Protein AF-A0A150XYN7-F1 (afdb_monomer_lite)

Secondary structure (DSSP, 8-state):
--HHHHHHHHHHHHHHHHHHHHHHHHHHHHHHHHHHHHHHHHHHHHHHHHHHHHHHHHHHHHHHHHHHHHHHHHHHHHHHHHHTT-----SSSSPPPP----HHHHHHHHTTTSSSS-HHHHHHHHHHHHHHHHHHHHHHHHHHHHTT-----TTS-TTSHHHHHHHHHHHHHHHHHHHHHHHHHHHHHHHHHHHHHHHHHHHHHS-HHHHHHHHHHHHHHHHHHTTT-HHHHHHHHHHH-TTS-HHHHHHHHHHHHHT-

Foldseek 3Di:
DVVVVVVVVVVVVVVVVVVVVVVVVVVVVVVVVVVVVVVVVLVVVLLVLLLVLLLLLVCLLQVLVVVLVVLVVLLVVLVVQLVVLHGDDDDHLFQDQDDGDCVSLVVLLVCPPPPNQDPQLNVLSVQLVVLVVQLSVLSVLLRVLSVPQDDDDPPDDCPDPVVVVNSVSNSVSSVSNSVSSVSNSVSSVSNSVSSVVSNVVSVVVDDPVSVLVSLLVVLLVVCVVVVNPPVVSVVSSCVSCVPHDPVVVVVSSVVSVVVD

Radius of gyration: 31.41 Å; chains: 1; bounding box: 73×51×115 Å

Organism: NCBI:txid296218

pLDDT: mean 87.65, std 10.38, range [45.84, 97.81]

Sequence (260 aa):
MFIRKLFKIGDKLKWLSLELLVVFIGVYLAFLFNAYSENKKISSENEKVLTSLKKETEEFRLSFPLQAQGMLANVRKWQAAYDSGNVVEYYDWRFLEPQYNDQVIEYAIALKGSEIVDFELYEALLQLNREIKQLEHAEKLMTETSNRFNNIPSDLSRNSDLYKAYKAQNLFHFYKFINYSRDRWSNLLAVSKKSQTVVDLINQRLSTEKRLAIEVDILKRFYPALDGDTTFIRKIFKESFPDFPEDKFEFELRKLIINE

Structure (mmCIF, N/CA/C/O backbone):
data_AF-A0A150XYN7-F1
#
_entry.id   AF-A0A150XYN7-F1
#
loop_
_atom_site.group_PDB
_atom_site.id
_atom_site.type_symbol
_atom_site.label_atom_id
_atom_site.label_alt_id
_atom_site.label_comp_id
_atom_site.label_asym_id
_atom_site.label_entity_id
_atom_site.label_seq_id
_atom_site.pdbx_PDB_ins_code
_atom_site.Cartn_x
_atom_site.Cartn_y
_atom_site.Cartn_z
_atom_site.occupancy
_atom_site.B_iso_or_equiv
_atom_site.auth_seq_id
_atom_site.auth_comp_id
_atom_site.auth_asym_id
_atom_site.auth_atom_id
_atom_site.pdbx_PDB_model_num
ATOM 1 N N . MET A 1 1 ? -35.328 -19.682 82.203 1.00 45.84 1 MET A N 1
ATOM 2 C CA . MET A 1 1 ? -34.005 -19.115 81.826 1.00 45.84 1 MET A CA 1
ATOM 3 C C . MET A 1 1 ? -33.544 -19.477 80.400 1.00 45.84 1 MET A C 1
ATOM 5 O O . MET A 1 1 ? -32.674 -18.793 79.878 1.00 45.84 1 MET A O 1
ATOM 9 N N . PHE A 1 2 ? -34.143 -20.476 79.729 1.00 45.91 2 PHE A N 1
ATOM 10 C CA . PHE A 1 2 ? -33.744 -20.918 78.378 1.00 45.91 2 PHE A CA 1
ATOM 11 C C . PHE A 1 2 ? -34.325 -20.091 77.209 1.00 45.91 2 PHE A C 1
ATOM 13 O O . PHE A 1 2 ? -33.633 -19.865 76.221 1.00 45.91 2 PHE A O 1
ATOM 20 N N . ILE A 1 3 ? -35.535 -19.534 77.340 1.00 50.62 3 ILE A N 1
ATOM 21 C CA . ILE A 1 3 ? -36.195 -18.762 76.262 1.00 50.62 3 ILE A CA 1
ATOM 22 C C . ILE A 1 3 ? -35.492 -17.412 75.993 1.00 50.62 3 ILE A C 1
ATOM 24 O O . ILE A 1 3 ? -35.380 -16.980 74.850 1.00 50.62 3 ILE A O 1
ATOM 28 N N . ARG A 1 4 ? -34.889 -16.785 77.018 1.00 46.81 4 ARG A N 1
ATOM 29 C CA . ARG A 1 4 ? -34.064 -15.568 76.849 1.00 46.81 4 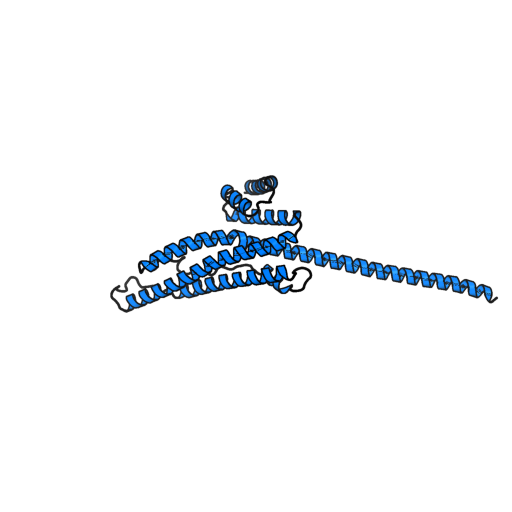ARG A CA 1
ATOM 30 C C . ARG A 1 4 ? -32.736 -15.815 76.110 1.00 46.81 4 ARG A C 1
ATOM 32 O O . ARG A 1 4 ? -32.161 -14.865 75.588 1.00 46.81 4 ARG A O 1
ATOM 39 N N . LYS A 1 5 ? -32.241 -17.061 76.044 1.00 47.50 5 LYS A N 1
ATOM 40 C CA . LYS A 1 5 ? -31.040 -17.420 75.262 1.00 47.50 5 LYS A CA 1
ATOM 41 C C . LYS A 1 5 ? -31.349 -17.602 73.768 1.00 47.50 5 LYS A C 1
ATOM 43 O O . LYS A 1 5 ? -30.487 -17.296 72.956 1.00 47.50 5 LYS A O 1
ATOM 48 N N . LEU A 1 6 ? -32.571 -18.009 73.412 1.00 49.88 6 LEU A N 1
ATOM 49 C CA . LEU A 1 6 ? -33.027 -18.161 72.020 1.00 49.88 6 LEU A CA 1
ATOM 50 C C . LEU A 1 6 ? -33.175 -16.816 71.287 1.00 49.88 6 LEU A C 1
ATOM 52 O O . LEU A 1 6 ? -32.751 -16.699 70.142 1.00 49.88 6 LEU A O 1
ATOM 56 N N . PHE A 1 7 ? -33.649 -15.766 71.966 1.00 50.16 7 PHE A N 1
ATOM 57 C CA . PHE A 1 7 ? -33.704 -14.413 71.387 1.00 50.16 7 PHE A CA 1
ATOM 58 C C . PHE A 1 7 ? -32.312 -13.823 71.082 1.00 50.16 7 PHE A C 1
ATOM 60 O O . PHE A 1 7 ? -32.150 -13.126 70.087 1.00 50.16 7 PHE A O 1
ATOM 67 N N . LYS A 1 8 ? -31.279 -14.175 71.864 1.00 53.19 8 LYS A N 1
ATOM 68 C CA . LYS A 1 8 ? -29.882 -13.774 71.599 1.00 53.19 8 LYS A CA 1
ATOM 69 C C . LYS A 1 8 ? -29.237 -14.507 70.413 1.00 53.19 8 LYS A C 1
ATOM 71 O O . LYS A 1 8 ? -28.238 -14.030 69.883 1.00 53.19 8 LYS A O 1
ATOM 76 N N . ILE A 1 9 ? -29.774 -15.660 70.007 1.00 55.91 9 ILE A N 1
ATOM 77 C CA . ILE A 1 9 ? -29.311 -16.398 68.819 1.00 55.91 9 ILE A CA 1
ATOM 78 C C . ILE A 1 9 ? -29.865 -15.745 67.548 1.00 55.91 9 ILE A C 1
ATOM 80 O O . ILE A 1 9 ? -29.133 -15.632 66.572 1.00 55.91 9 ILE A O 1
ATOM 84 N N . GLY A 1 10 ? -31.104 -15.238 67.585 1.00 60.78 10 GLY A N 1
ATOM 85 C CA . GLY A 1 10 ? -31.710 -14.496 66.474 1.00 60.78 10 GLY A CA 1
ATOM 86 C C . GLY A 1 10 ? -30.928 -13.238 66.090 1.00 60.78 10 GLY A C 1
ATOM 87 O O . GLY A 1 10 ? -30.712 -13.003 64.907 1.00 60.78 10 GLY A O 1
ATOM 88 N N . ASP A 1 11 ? -30.429 -12.475 67.067 1.00 69.69 11 ASP A N 1
ATOM 89 C CA . ASP A 1 11 ? -29.592 -11.297 66.785 1.00 69.69 11 ASP A CA 1
ATOM 90 C C . ASP A 1 11 ? -28.220 -11.664 66.208 1.00 69.69 11 ASP A C 1
ATOM 92 O O . ASP A 1 11 ? -27.734 -10.975 65.314 1.00 69.69 11 ASP A O 1
ATOM 96 N N . LYS A 1 12 ? -27.617 -12.781 66.644 1.00 74.94 12 LYS A N 1
ATOM 97 C CA . LYS A 1 12 ? -26.381 -13.298 66.034 1.00 74.94 12 LYS A CA 1
ATOM 98 C C . LYS A 1 12 ? -26.600 -13.776 64.601 1.00 74.94 12 LYS A C 1
ATOM 100 O O . LYS A 1 12 ? -25.760 -13.516 63.751 1.00 74.94 12 LYS A O 1
ATOM 105 N N . LEU A 1 13 ? -27.715 -14.455 64.330 1.00 80.06 13 LEU A N 1
ATOM 106 C CA . LEU A 1 13 ? -28.048 -14.940 62.990 1.00 80.06 13 LEU A CA 1
ATOM 107 C C . LEU A 1 13 ? -28.350 -13.781 62.033 1.00 80.06 13 LEU A C 1
ATOM 109 O O . LEU A 1 13 ? -27.913 -13.813 60.889 1.00 80.06 13 LEU A O 1
ATOM 113 N N . LYS A 1 14 ? -29.032 -12.734 62.518 1.00 77.62 14 LYS A N 1
ATOM 114 C CA . LYS A 1 14 ? -29.247 -11.487 61.770 1.00 77.62 14 LYS A CA 1
ATOM 115 C C . LYS A 1 14 ? -27.926 -10.804 61.432 1.00 77.62 14 LYS A C 1
ATOM 117 O O . LYS A 1 14 ? -27.722 -10.452 60.275 1.00 77.62 14 LYS A O 1
ATOM 122 N N . TRP A 1 15 ? -27.020 -10.677 62.402 1.00 82.69 15 TRP A N 1
ATOM 123 C CA . TRP A 1 15 ? -25.681 -10.127 62.171 1.00 82.69 15 TRP A CA 1
ATOM 124 C C . TRP A 1 15 ? -24.887 -10.942 61.150 1.00 82.69 15 TRP A C 1
ATOM 126 O O . TRP A 1 15 ? -24.384 -10.374 60.189 1.00 82.69 15 TRP A O 1
ATOM 136 N N . LEU A 1 16 ? -24.867 -12.269 61.293 1.00 84.50 16 LEU A N 1
ATOM 137 C CA . LEU A 1 16 ? -24.200 -13.164 60.347 1.00 84.50 16 LEU A CA 1
ATOM 138 C C . LEU A 1 16 ? -24.796 -13.050 58.932 1.00 84.50 16 LEU A C 1
ATOM 140 O O . LEU A 1 16 ? -24.068 -13.037 57.946 1.00 84.50 16 LEU A O 1
ATOM 144 N N . SER A 1 17 ? -26.125 -12.937 58.816 1.00 84.06 17 SER A N 1
ATOM 145 C CA . SER A 1 17 ? -26.800 -12.754 57.524 1.00 84.06 17 SER A CA 1
ATOM 146 C C . SER A 1 17 ? -26.515 -11.388 56.896 1.00 84.06 17 SER A C 1
ATOM 148 O O . SER A 1 17 ? -26.390 -11.295 55.678 1.00 84.06 17 SER A O 1
ATOM 150 N N . LEU A 1 18 ? -26.366 -10.343 57.717 1.00 86.19 18 LEU A N 1
ATOM 151 C CA . LEU A 1 18 ? -25.995 -9.004 57.269 1.00 86.19 18 LEU A CA 1
ATOM 152 C C . LEU A 1 18 ? -24.544 -8.989 56.774 1.00 86.19 18 LEU A C 1
ATOM 154 O O . LEU A 1 18 ? -24.279 -8.460 55.702 1.00 86.19 18 LEU A O 1
ATOM 158 N N . GLU A 1 19 ? -23.624 -9.617 57.510 1.00 85.50 19 GLU A N 1
ATOM 159 C CA . GLU A 1 19 ? -22.230 -9.787 57.085 1.00 85.50 19 GLU A CA 1
ATOM 160 C C . GLU A 1 19 ? -22.144 -10.563 55.769 1.00 85.50 19 GLU A C 1
ATOM 162 O O . GLU A 1 19 ? -21.483 -10.111 54.837 1.00 85.50 19 GLU A O 1
ATOM 167 N N . LEU A 1 20 ? -22.867 -11.680 55.646 1.00 90.19 20 LEU A N 1
ATOM 168 C CA . LEU A 1 20 ? -22.911 -12.462 54.411 1.00 90.19 20 LEU A CA 1
ATOM 169 C C . LEU A 1 20 ? -23.466 -11.642 53.236 1.00 90.19 20 LEU A C 1
ATOM 171 O O . LEU A 1 20 ? -22.927 -11.711 52.135 1.00 90.19 20 LEU A O 1
ATOM 175 N N . LEU A 1 21 ? -24.514 -10.844 53.463 1.00 91.12 21 LEU A N 1
ATOM 176 C CA . LEU A 1 21 ? -25.107 -9.973 52.447 1.00 91.12 21 LEU A CA 1
ATOM 177 C C . LEU A 1 21 ? -24.143 -8.859 52.022 1.00 91.12 21 LEU A C 1
ATOM 179 O O . LEU A 1 21 ? -24.011 -8.595 50.831 1.00 91.12 21 LEU A O 1
ATOM 183 N N . VAL A 1 22 ? -23.425 -8.248 52.967 1.00 90.81 22 VAL A N 1
ATOM 184 C CA . VAL A 1 22 ? -22.388 -7.247 52.673 1.00 90.81 22 VAL A CA 1
ATOM 185 C C . VAL A 1 22 ? -21.240 -7.871 51.880 1.00 90.81 22 VAL A C 1
ATOM 187 O O . VAL A 1 22 ? -20.808 -7.284 50.891 1.00 90.81 22 VAL A O 1
ATOM 190 N N . VAL A 1 23 ? -20.784 -9.071 52.250 1.00 92.69 23 VAL A N 1
ATOM 191 C CA . VAL A 1 23 ? -19.769 -9.814 51.486 1.00 92.69 23 VAL A CA 1
ATOM 192 C C . VAL A 1 23 ? -20.278 -10.122 50.079 1.00 92.69 23 VAL A C 1
ATOM 194 O O . VAL A 1 23 ? -19.558 -9.890 49.112 1.00 92.69 23 VAL A O 1
ATOM 197 N N . PHE A 1 24 ? -21.523 -10.579 49.936 1.00 92.94 24 PHE A N 1
ATOM 198 C CA . PHE A 1 24 ? -22.108 -10.896 48.634 1.00 92.94 24 PHE A CA 1
ATOM 199 C C . PHE A 1 24 ? -22.223 -9.656 47.738 1.00 92.94 24 PHE A C 1
ATOM 201 O O . PHE A 1 24 ? -21.827 -9.703 46.576 1.00 92.94 24 PHE A O 1
ATOM 208 N N . ILE A 1 25 ? -22.692 -8.527 48.282 1.00 93.56 25 ILE A N 1
ATOM 209 C CA . ILE A 1 25 ? -22.746 -7.243 47.570 1.00 93.56 25 ILE A CA 1
ATOM 210 C C . ILE A 1 25 ? -21.337 -6.779 47.196 1.00 93.56 25 ILE A C 1
ATOM 212 O O . ILE A 1 25 ? -21.121 -6.363 46.063 1.00 93.56 25 ILE A O 1
ATOM 216 N N . GLY A 1 26 ? -20.371 -6.874 48.113 1.00 91.06 26 GLY A N 1
ATOM 217 C CA . GLY A 1 26 ? -18.984 -6.487 47.863 1.00 91.06 26 GLY A CA 1
ATOM 218 C C . GLY A 1 26 ? -18.346 -7.301 46.738 1.00 91.06 26 GLY A C 1
ATOM 219 O O . GLY A 1 26 ? -17.763 -6.727 45.821 1.00 91.06 26 GLY A O 1
ATOM 220 N N . VAL A 1 27 ? -18.517 -8.625 46.759 1.00 91.88 27 VAL A N 1
ATOM 221 C CA . VAL A 1 27 ? -18.033 -9.528 45.706 1.00 91.88 27 VAL A CA 1
ATOM 222 C C . VAL A 1 27 ? -18.734 -9.239 44.377 1.00 91.88 27 VAL A C 1
ATOM 224 O O . VAL A 1 27 ? -18.066 -9.108 43.355 1.00 91.88 27 VAL A O 1
ATOM 227 N N . TYR A 1 28 ? -20.058 -9.071 44.376 1.00 92.62 28 TYR A N 1
ATOM 228 C CA . TYR A 1 28 ? -20.818 -8.761 43.163 1.00 92.62 28 TYR A CA 1
ATOM 229 C C . TYR A 1 28 ? -20.415 -7.414 42.546 1.00 92.62 28 TYR A C 1
ATOM 231 O O . TYR A 1 28 ? -20.183 -7.330 41.341 1.00 92.62 28 TYR A O 1
ATOM 239 N N . LEU A 1 29 ? -20.261 -6.369 43.366 1.00 92.81 29 LEU A N 1
ATOM 240 C CA . LEU A 1 29 ? -19.768 -5.068 42.913 1.00 92.81 29 LEU A CA 1
ATOM 241 C C . LEU A 1 29 ? -18.340 -5.172 42.373 1.00 92.81 29 LEU A C 1
ATOM 243 O O . LEU A 1 29 ? -18.055 -4.590 41.331 1.00 92.81 29 LEU A O 1
ATOM 247 N N . ALA A 1 30 ? -17.457 -5.936 43.023 1.00 92.50 30 ALA A N 1
ATOM 248 C CA . ALA A 1 30 ? -16.103 -6.166 42.525 1.00 92.50 30 ALA A CA 1
ATOM 249 C C . ALA A 1 30 ? -16.107 -6.850 41.147 1.00 92.50 30 ALA A C 1
ATOM 251 O O . ALA A 1 30 ? -15.386 -6.410 40.253 1.00 92.50 30 ALA A O 1
ATOM 252 N N . PHE A 1 31 ? -16.960 -7.859 40.937 1.00 91.81 31 PHE A N 1
ATOM 253 C CA . PHE A 1 31 ? -17.137 -8.486 39.624 1.00 91.81 31 PHE A CA 1
ATOM 254 C C . PHE A 1 31 ? -17.666 -7.504 38.574 1.00 91.81 31 PHE A C 1
ATOM 256 O O . PHE A 1 31 ? -17.130 -7.463 37.468 1.00 91.81 31 PHE A O 1
ATOM 263 N N . LEU A 1 32 ? -18.662 -6.677 38.912 1.00 91.06 32 LEU A N 1
ATOM 264 C CA . LEU A 1 32 ? -19.190 -5.658 37.999 1.00 91.06 32 LEU A CA 1
ATOM 265 C C . LEU A 1 32 ? -18.137 -4.613 37.621 1.00 91.06 32 LEU A C 1
ATOM 267 O O . LEU A 1 32 ? -18.005 -4.275 36.446 1.00 91.06 32 LEU A O 1
ATOM 271 N N . PHE A 1 33 ? -17.371 -4.113 38.593 1.00 91.56 33 PHE A N 1
ATOM 272 C CA . PHE A 1 33 ? -16.302 -3.152 38.327 1.00 91.56 33 PHE A CA 1
ATOM 273 C C . PHE A 1 33 ? -15.180 -3.764 37.491 1.00 91.56 33 PHE A C 1
ATOM 275 O O . PHE A 1 33 ? -14.675 -3.095 36.588 1.00 91.56 33 PHE A O 1
ATOM 282 N N . ASN A 1 34 ? -14.823 -5.026 37.744 1.00 91.38 34 ASN A N 1
ATOM 283 C CA . ASN A 1 34 ? -13.818 -5.729 36.954 1.00 91.38 34 ASN A CA 1
ATOM 284 C C . ASN A 1 34 ? -14.283 -5.917 35.501 1.00 91.38 34 ASN A C 1
ATOM 286 O O . ASN A 1 34 ? -13.583 -5.502 34.583 1.00 91.38 34 ASN A O 1
ATOM 290 N N . ALA A 1 35 ? -15.504 -6.423 35.294 1.00 90.06 35 ALA A N 1
ATOM 291 C CA . ALA A 1 35 ? -16.081 -6.601 33.960 1.00 90.06 35 ALA A CA 1
ATOM 292 C C . ALA A 1 35 ? -16.214 -5.268 33.201 1.00 90.06 35 ALA A C 1
ATOM 294 O O . ALA A 1 35 ? -15.901 -5.181 32.017 1.00 90.06 35 ALA A O 1
ATOM 295 N N . TYR A 1 36 ? -16.630 -4.195 33.881 1.00 91.12 36 TYR A N 1
ATOM 296 C CA . TYR A 1 36 ? -16.699 -2.864 33.277 1.00 91.12 36 TYR A CA 1
ATOM 297 C C . TYR A 1 36 ? -15.314 -2.331 32.880 1.00 91.12 36 TYR A C 1
ATOM 299 O O . TYR A 1 36 ? -15.156 -1.755 31.802 1.00 91.12 36 TYR A O 1
ATOM 307 N N . SER A 1 37 ? -14.303 -2.524 33.734 1.00 90.38 37 SER A N 1
ATOM 308 C CA . SER A 1 37 ? -12.921 -2.124 33.449 1.00 90.38 37 SER A CA 1
ATOM 309 C C . SER A 1 37 ? -12.346 -2.883 32.250 1.00 90.38 37 SER A C 1
ATOM 311 O O . SER A 1 37 ? -11.743 -2.268 31.368 1.00 90.38 37 SER A O 1
ATOM 313 N N . GLU A 1 38 ? -12.591 -4.190 32.184 1.00 88.38 38 GLU A N 1
ATOM 314 C CA . GLU A 1 38 ? -12.167 -5.063 31.091 1.00 88.38 38 GLU A CA 1
ATOM 315 C C . GLU A 1 38 ? -12.842 -4.682 29.767 1.00 88.38 38 GLU A C 1
ATOM 317 O O . GLU A 1 38 ? -12.149 -4.418 28.786 1.00 88.38 38 GLU A O 1
ATOM 322 N N . ASN A 1 39 ? -14.165 -4.488 29.762 1.00 87.69 39 ASN A N 1
ATOM 323 C CA . ASN A 1 39 ? -14.902 -4.028 28.579 1.00 87.69 39 ASN A CA 1
ATOM 324 C C . ASN A 1 39 ? -14.408 -2.666 28.079 1.00 87.69 39 ASN A C 1
ATOM 326 O O . ASN A 1 39 ? -14.251 -2.450 26.876 1.00 87.69 39 ASN A O 1
ATOM 330 N N . LYS A 1 40 ? -14.117 -1.733 28.993 1.00 89.81 40 LYS A N 1
ATOM 331 C CA . LYS A 1 40 ? -13.563 -0.425 28.626 1.00 89.81 40 LYS A CA 1
ATOM 332 C C . LYS A 1 40 ? -12.168 -0.555 28.010 1.00 89.81 40 LYS A C 1
ATOM 334 O O . LYS A 1 40 ? -11.848 0.174 27.071 1.00 89.81 40 LYS A O 1
ATOM 339 N N . LYS A 1 41 ? -11.340 -1.471 28.520 1.00 88.38 41 LYS A N 1
ATOM 340 C CA . LYS A 1 41 ? -10.014 -1.756 27.962 1.00 88.38 41 LYS A CA 1
ATOM 341 C C . LYS A 1 41 ? -10.127 -2.343 26.554 1.00 88.38 41 LYS A C 1
ATOM 343 O O . LYS A 1 41 ? -9.484 -1.814 25.653 1.00 88.38 41 LYS A O 1
ATOM 348 N N . ILE A 1 42 ? -10.986 -3.345 26.360 1.00 86.75 42 ILE A N 1
ATOM 349 C CA . ILE A 1 42 ? -11.232 -3.978 25.054 1.00 86.75 42 ILE A CA 1
ATOM 350 C C . ILE A 1 42 ? -11.753 -2.949 24.048 1.00 86.75 42 ILE A C 1
ATOM 352 O O . ILE A 1 42 ? -11.224 -2.851 22.948 1.00 86.75 42 ILE A O 1
ATOM 356 N N . SER A 1 43 ? -12.727 -2.117 24.429 1.00 87.00 43 SER A N 1
ATOM 357 C CA . SER A 1 43 ? -13.259 -1.070 23.547 1.00 87.00 43 SER A CA 1
ATOM 358 C C . SER A 1 43 ? -12.196 -0.044 23.144 1.00 87.00 43 SER A C 1
ATOM 360 O O . SER A 1 43 ? -12.168 0.379 21.992 1.00 87.00 43 SER A O 1
ATOM 362 N N . SER A 1 44 ? -11.328 0.358 24.076 1.00 89.31 44 SER A N 1
ATOM 363 C CA . SER A 1 44 ? -10.225 1.289 23.805 1.00 89.31 44 SER A CA 1
ATOM 364 C C . SER A 1 44 ? -9.185 0.675 22.864 1.00 89.31 44 SER A C 1
ATOM 366 O O . SER A 1 44 ? -8.697 1.330 21.943 1.00 89.31 44 SER A O 1
ATOM 368 N N . GLU A 1 45 ? -8.859 -0.601 23.069 1.00 88.38 45 GLU A N 1
ATOM 369 C CA . GLU A 1 45 ? -7.943 -1.346 22.210 1.00 88.38 45 GLU A CA 1
ATOM 370 C C . GLU A 1 45 ? -8.525 -1.542 20.808 1.00 88.38 45 GLU A C 1
ATOM 372 O O . GLU A 1 45 ? -7.849 -1.239 19.828 1.00 88.38 45 GLU A O 1
ATOM 377 N N . ASN A 1 46 ? -9.800 -1.925 20.711 1.00 89.69 46 ASN A N 1
ATOM 378 C CA . ASN A 1 46 ? -10.533 -2.037 19.453 1.00 89.69 46 ASN A CA 1
ATOM 379 C C . ASN A 1 46 ? -10.482 -0.722 18.664 1.00 89.69 46 ASN A C 1
ATOM 381 O O . ASN A 1 46 ? -10.042 -0.682 17.515 1.00 89.69 46 ASN A O 1
ATOM 385 N N . GLU A 1 47 ? -10.837 0.386 19.316 1.00 90.25 47 GLU A N 1
ATOM 386 C CA . GLU A 1 47 ? -10.811 1.702 18.686 1.00 90.25 47 GLU A CA 1
ATOM 387 C C . GLU A 1 47 ? -9.403 2.081 18.211 1.00 90.25 47 GLU A C 1
ATOM 389 O O . GLU A 1 47 ? -9.241 2.594 17.100 1.00 90.25 47 GLU A O 1
ATOM 394 N N . LYS A 1 48 ? -8.372 1.803 19.018 1.00 91.25 48 LYS A N 1
ATOM 395 C CA . LYS A 1 48 ? -6.975 2.061 18.654 1.00 91.25 48 LYS A CA 1
ATOM 396 C C . LYS A 1 48 ? -6.559 1.252 17.426 1.00 91.25 48 LYS A C 1
ATOM 398 O O . LYS A 1 48 ? -5.946 1.820 16.523 1.00 91.25 48 LYS A O 1
ATOM 403 N N . VAL A 1 49 ? -6.888 -0.038 17.381 1.00 92.31 49 VAL A N 1
ATOM 404 C CA . VAL A 1 49 ? -6.558 -0.918 16.251 1.00 92.31 49 VAL A CA 1
ATOM 405 C C . VAL A 1 49 ? -7.256 -0.444 14.985 1.00 92.31 49 VAL A C 1
ATOM 407 O O . VAL A 1 49 ? -6.580 -0.185 13.993 1.00 92.31 49 VAL A O 1
ATOM 410 N N . LEU A 1 50 ? -8.573 -0.232 15.026 1.00 93.75 50 LEU A N 1
ATOM 411 C CA . LEU A 1 50 ? -9.343 0.224 13.865 1.00 93.75 50 LEU A CA 1
ATOM 412 C C . LEU A 1 50 ? -8.896 1.606 13.372 1.00 93.75 50 LEU A C 1
ATOM 414 O O . LEU A 1 50 ? -8.810 1.839 12.168 1.00 93.75 50 LEU A O 1
ATOM 418 N N . THR A 1 51 ? -8.566 2.516 14.290 1.00 93.31 51 THR A N 1
ATOM 419 C CA . THR A 1 51 ? -8.059 3.852 13.949 1.00 93.31 51 THR A CA 1
ATOM 420 C C . THR A 1 51 ? -6.717 3.775 13.232 1.00 93.31 51 THR A C 1
ATOM 422 O O . THR A 1 51 ? -6.545 4.400 12.185 1.00 93.31 51 THR A O 1
ATOM 425 N N . SER A 1 52 ? -5.764 3.017 13.778 1.00 93.31 52 SER A N 1
ATOM 426 C CA . SER A 1 52 ? -4.449 2.833 13.157 1.00 93.31 52 SER A CA 1
ATOM 427 C C . SER A 1 52 ? -4.572 2.135 11.806 1.00 93.31 52 SER A C 1
ATOM 429 O O . SER A 1 52 ? -3.951 2.563 10.837 1.00 93.31 52 SER A O 1
ATOM 431 N N . LEU A 1 53 ? -5.429 1.115 11.726 1.00 94.94 53 LEU A N 1
ATOM 432 C CA . LEU A 1 53 ? -5.634 0.336 10.515 1.00 94.94 53 LEU A CA 1
ATOM 433 C C . LEU A 1 53 ? -6.258 1.183 9.405 1.00 94.94 53 LEU A C 1
ATOM 435 O O . LEU A 1 53 ? -5.803 1.116 8.265 1.00 94.94 53 LEU A O 1
ATOM 439 N N . LYS A 1 54 ? -7.241 2.037 9.731 1.00 94.56 54 LYS A N 1
ATOM 440 C CA . LYS A 1 54 ? -7.801 2.988 8.762 1.00 94.56 54 LYS A CA 1
ATOM 441 C C . LYS A 1 54 ? -6.711 3.911 8.231 1.00 94.56 54 LYS A C 1
ATOM 443 O O . LYS A 1 54 ? -6.612 4.059 7.025 1.00 94.56 54 LYS A O 1
ATOM 448 N N . LYS A 1 55 ? -5.873 4.494 9.095 1.00 92.62 55 LYS A N 1
ATOM 449 C CA . LYS A 1 55 ? -4.803 5.410 8.658 1.00 92.62 55 LYS A CA 1
ATOM 450 C C . LYS A 1 55 ? -3.831 4.752 7.676 1.00 92.62 55 LYS A C 1
ATOM 452 O O . LYS A 1 55 ? -3.591 5.316 6.616 1.00 92.62 55 LYS A O 1
ATOM 457 N N . GLU A 1 56 ? -3.313 3.575 8.020 1.00 93.75 56 GLU A N 1
ATOM 458 C CA . GLU A 1 56 ? -2.366 2.830 7.175 1.00 93.75 56 GLU A CA 1
ATOM 459 C C . GLU A 1 56 ? -3.014 2.404 5.846 1.00 93.75 56 GLU A C 1
ATOM 461 O O . GLU A 1 56 ? -2.463 2.601 4.767 1.00 93.75 56 GLU A O 1
ATOM 466 N N . THR A 1 57 ? -4.251 1.910 5.900 1.00 94.69 57 THR A N 1
ATOM 467 C CA . THR A 1 57 ? -4.971 1.457 4.703 1.00 94.69 57 THR A CA 1
ATOM 468 C C . THR A 1 57 ? -5.328 2.619 3.767 1.00 94.69 57 THR A C 1
ATOM 470 O O . THR A 1 57 ? -5.239 2.484 2.544 1.00 94.69 57 THR A O 1
ATOM 473 N N . GLU A 1 58 ? -5.721 3.769 4.319 1.00 92.88 58 GLU A N 1
ATOM 474 C CA . GLU A 1 58 ? -6.007 4.990 3.558 1.00 92.88 58 GLU A CA 1
ATOM 475 C C . GLU A 1 58 ? -4.759 5.516 2.843 1.00 92.88 58 GLU A C 1
ATOM 477 O O . GLU A 1 58 ? -4.855 5.961 1.701 1.00 92.88 58 GLU A O 1
ATOM 482 N N . GLU A 1 59 ? -3.579 5.412 3.458 1.00 90.12 59 GLU A N 1
ATOM 483 C CA . GLU A 1 59 ? -2.319 5.809 2.824 1.00 90.12 59 GLU A CA 1
ATOM 484 C C . GLU A 1 59 ? -2.087 5.048 1.513 1.00 90.12 59 GLU A C 1
ATOM 486 O O . GLU A 1 59 ? -1.846 5.666 0.471 1.00 90.12 59 GLU A O 1
ATOM 491 N N . PHE A 1 60 ? -2.262 3.724 1.519 1.00 93.25 60 PHE A N 1
ATOM 492 C CA . PHE A 1 60 ? -2.177 2.909 0.306 1.00 93.25 60 PHE A CA 1
ATOM 493 C C . PHE A 1 60 ? -3.284 3.234 -0.697 1.00 93.25 60 PHE A C 1
ATOM 495 O O . PHE A 1 60 ? -3.022 3.402 -1.890 1.00 93.25 60 PHE A O 1
ATOM 502 N N . ARG A 1 61 ? -4.527 3.368 -0.220 1.00 93.44 61 ARG A N 1
ATOM 503 C CA . ARG A 1 61 ? -5.695 3.659 -1.061 1.00 93.44 61 ARG A CA 1
ATOM 504 C C . ARG A 1 61 ? -5.503 4.934 -1.879 1.00 93.44 61 ARG A C 1
ATOM 506 O O . ARG A 1 61 ? -5.801 4.928 -3.072 1.00 93.44 61 ARG A O 1
ATOM 513 N N . LEU A 1 62 ? -4.990 5.984 -1.240 1.00 89.31 62 LEU A N 1
ATOM 514 C CA . LEU A 1 62 ? -4.841 7.323 -1.805 1.00 89.31 62 LEU A CA 1
ATOM 515 C C . LEU A 1 62 ? -3.563 7.484 -2.633 1.00 89.31 62 LEU A C 1
ATOM 517 O O . LEU A 1 62 ? -3.594 8.069 -3.716 1.00 89.31 62 LEU A O 1
ATOM 521 N N . SER A 1 63 ? -2.428 6.986 -2.136 1.00 87.94 63 SER A N 1
ATOM 522 C CA . SER A 1 63 ? -1.125 7.263 -2.753 1.00 87.94 63 SER A CA 1
ATOM 523 C C . SER A 1 63 ? -0.805 6.336 -3.928 1.00 87.94 63 SER A C 1
ATOM 525 O O . SER A 1 63 ? -0.216 6.772 -4.921 1.00 87.94 63 SER A O 1
ATOM 527 N N . PHE A 1 64 ? -1.208 5.064 -3.872 1.00 91.94 64 PHE A N 1
ATOM 528 C CA . PHE A 1 64 ? -0.801 4.077 -4.875 1.00 91.94 64 PHE A CA 1
ATOM 529 C C . PHE A 1 64 ? -1.396 4.307 -6.270 1.00 91.94 64 PHE A C 1
ATOM 531 O O . PHE A 1 64 ? -0.677 4.067 -7.241 1.00 91.94 64 PHE A O 1
ATOM 538 N N . PRO A 1 65 ? -2.626 4.833 -6.442 1.00 91.12 65 PRO A N 1
ATOM 539 C CA . PRO A 1 65 ? -3.117 5.230 -7.761 1.00 91.12 65 PRO A CA 1
ATOM 540 C C . PRO A 1 65 ? -2.241 6.293 -8.435 1.00 91.12 65 PRO A C 1
ATOM 542 O O . PRO A 1 65 ? -1.983 6.201 -9.636 1.00 91.12 65 PRO A O 1
ATOM 545 N N . LEU A 1 66 ? -1.740 7.271 -7.672 1.00 86.69 66 LEU A N 1
ATOM 546 C CA . LEU A 1 66 ? -0.840 8.309 -8.186 1.00 86.69 66 LEU A CA 1
ATOM 547 C C . LEU A 1 66 ? 0.494 7.695 -8.628 1.00 86.69 66 LEU A C 1
ATOM 549 O O . LEU A 1 66 ? 0.968 7.944 -9.739 1.00 86.69 66 LEU A O 1
ATOM 553 N N . GLN A 1 67 ? 1.060 6.819 -7.794 1.00 89.75 67 GLN A N 1
ATOM 554 C CA . GLN A 1 67 ? 2.287 6.088 -8.120 1.00 89.75 67 GLN A CA 1
ATOM 555 C C . GLN A 1 67 ? 2.108 5.186 -9.351 1.00 89.75 67 GLN A C 1
ATOM 557 O O . GLN A 1 67 ? 2.982 5.133 -10.217 1.00 89.75 67 GLN A O 1
ATOM 562 N N . ALA A 1 68 ? 0.959 4.518 -9.475 1.00 92.50 68 ALA A N 1
ATOM 563 C CA . ALA A 1 68 ? 0.631 3.666 -10.611 1.00 92.50 68 ALA A CA 1
ATOM 564 C C . ALA A 1 68 ? 0.548 4.464 -11.921 1.00 92.50 68 ALA A C 1
ATOM 566 O O . ALA A 1 68 ? 1.047 4.005 -12.949 1.00 92.50 68 ALA A O 1
ATOM 567 N N . GLN A 1 69 ? -0.027 5.671 -11.906 1.00 89.00 69 GLN A N 1
ATOM 568 C CA . GLN A 1 69 ? -0.055 6.538 -13.090 1.00 89.00 69 GLN A CA 1
ATOM 569 C C . GLN A 1 69 ? 1.359 6.927 -13.542 1.00 89.00 69 GLN A C 1
ATOM 571 O O . GLN A 1 69 ? 1.683 6.785 -14.726 1.00 89.00 69 GLN A O 1
ATOM 576 N N . GLY A 1 70 ? 2.217 7.344 -12.604 1.00 87.94 70 GLY A N 1
ATOM 577 C CA . GLY A 1 70 ? 3.625 7.633 -12.887 1.00 87.94 70 GLY A CA 1
ATOM 578 C C . GLY A 1 70 ? 4.370 6.411 -13.429 1.00 87.94 70 GLY A C 1
ATOM 579 O O . GLY A 1 70 ? 5.100 6.501 -14.420 1.00 87.94 70 GLY A O 1
ATOM 580 N N . MET A 1 71 ? 4.121 5.235 -12.848 1.00 90.81 71 MET A N 1
ATOM 581 C CA . MET A 1 71 ? 4.725 3.991 -13.311 1.00 90.81 71 MET A CA 1
ATOM 582 C C . MET A 1 71 ? 4.294 3.623 -14.734 1.00 90.81 71 MET A C 1
ATOM 584 O O . MET A 1 71 ? 5.131 3.251 -15.553 1.00 90.81 71 MET A O 1
ATOM 588 N N . LEU A 1 72 ? 3.010 3.754 -15.069 1.00 93.06 72 LEU A N 1
ATOM 589 C CA . LEU A 1 72 ? 2.514 3.429 -16.406 1.00 93.06 72 LEU A CA 1
ATOM 590 C C . LEU A 1 72 ? 3.190 4.279 -17.493 1.00 93.06 72 LEU A C 1
ATOM 592 O O . LEU A 1 72 ? 3.518 3.765 -18.566 1.00 93.06 72 LEU A O 1
ATOM 596 N N . ALA A 1 73 ? 3.421 5.566 -17.218 1.00 90.75 73 ALA A N 1
ATOM 597 C CA . ALA A 1 73 ? 4.150 6.450 -18.125 1.00 90.75 73 ALA A CA 1
ATOM 598 C C . ALA A 1 73 ? 5.589 5.952 -18.362 1.00 90.75 73 ALA A C 1
ATOM 600 O O . ALA A 1 73 ? 6.033 5.865 -19.511 1.00 90.75 73 ALA A O 1
ATOM 601 N N . ASN A 1 74 ? 6.279 5.540 -17.296 1.00 91.12 74 ASN A N 1
ATOM 602 C CA . ASN A 1 74 ? 7.626 4.978 -17.378 1.00 91.12 74 ASN A CA 1
ATOM 603 C C . ASN A 1 74 ? 7.660 3.649 -18.140 1.00 91.12 74 ASN A C 1
ATOM 605 O O . ASN A 1 74 ? 8.456 3.498 -19.063 1.00 91.12 74 ASN A O 1
ATOM 609 N N . VAL A 1 75 ? 6.748 2.720 -17.840 1.00 93.50 75 VAL A N 1
ATOM 610 C CA . VAL A 1 75 ? 6.637 1.428 -18.538 1.00 93.50 75 VAL A CA 1
ATOM 611 C C . VAL A 1 75 ? 6.460 1.622 -20.043 1.00 93.50 75 VAL A C 1
ATOM 613 O O . VAL A 1 75 ? 7.107 0.934 -20.831 1.00 93.50 75 VAL A O 1
ATOM 616 N N . ARG A 1 76 ? 5.621 2.577 -20.468 1.00 94.00 76 ARG A N 1
ATOM 617 C CA . ARG A 1 76 ? 5.426 2.891 -21.894 1.00 94.00 76 ARG A CA 1
ATOM 618 C C . ARG A 1 76 ? 6.700 3.432 -22.540 1.00 94.00 76 ARG A C 1
ATOM 620 O O . ARG A 1 76 ? 7.069 2.976 -23.620 1.00 94.00 76 ARG A O 1
ATOM 627 N N . LYS A 1 77 ? 7.388 4.363 -21.871 1.00 92.75 77 LYS A N 1
ATOM 628 C CA . LYS A 1 77 ? 8.671 4.915 -22.332 1.00 92.75 77 LYS A CA 1
ATOM 629 C C . LYS A 1 77 ? 9.728 3.818 -22.479 1.00 92.75 77 LYS A C 1
ATOM 631 O O . LYS A 1 77 ? 10.416 3.757 -23.496 1.00 92.75 77 LYS A O 1
ATOM 636 N N . TRP A 1 78 ? 9.847 2.943 -21.484 1.00 93.44 78 TRP A N 1
ATOM 637 C CA . TRP A 1 78 ? 10.819 1.854 -21.487 1.00 93.44 78 TRP A CA 1
ATOM 638 C C . TRP A 1 78 ? 10.510 0.801 -22.547 1.00 93.44 78 TRP A C 1
ATOM 640 O O . TRP A 1 78 ? 11.423 0.363 -23.242 1.00 93.44 78 TRP A O 1
ATOM 650 N N . GLN A 1 79 ? 9.234 0.455 -22.737 1.00 94.94 79 GLN A N 1
ATOM 651 C CA . GLN A 1 79 ? 8.837 -0.466 -23.798 1.00 94.94 79 GLN A CA 1
ATOM 652 C C . GLN A 1 79 ? 9.185 0.088 -25.185 1.00 94.94 79 GLN A C 1
ATOM 654 O O . GLN A 1 79 ? 9.797 -0.621 -25.973 1.00 94.94 79 GLN A O 1
ATOM 659 N N . ALA A 1 80 ? 8.898 1.365 -25.458 1.00 94.00 80 ALA A N 1
ATOM 660 C CA . ALA A 1 80 ? 9.245 1.984 -26.739 1.00 94.00 80 ALA A CA 1
ATOM 661 C C . ALA A 1 80 ? 10.767 1.994 -27.005 1.00 94.00 80 ALA A C 1
ATOM 663 O O . ALA A 1 80 ? 11.216 1.781 -28.135 1.00 94.00 80 ALA A O 1
ATOM 664 N N . ALA A 1 81 ? 11.575 2.210 -25.960 1.00 92.06 81 ALA A N 1
ATOM 665 C CA . ALA A 1 81 ? 13.029 2.107 -26.055 1.00 92.06 81 ALA A CA 1
ATOM 666 C C . ALA A 1 81 ? 13.482 0.674 -26.373 1.00 92.06 81 ALA A C 1
ATOM 668 O O . ALA A 1 81 ? 14.297 0.480 -27.278 1.00 92.06 81 ALA A O 1
ATOM 669 N N . TYR A 1 82 ? 12.916 -0.312 -25.672 1.00 94.00 82 TYR A N 1
ATOM 670 C CA . TYR A 1 82 ? 13.200 -1.727 -25.891 1.00 94.00 82 TYR A CA 1
ATOM 671 C C . TYR A 1 82 ? 12.839 -2.174 -27.313 1.00 94.00 82 TYR A C 1
ATOM 673 O O . TYR A 1 82 ? 13.659 -2.813 -27.971 1.00 94.00 82 TYR A O 1
ATOM 681 N N . ASP A 1 83 ? 11.670 -1.772 -27.819 1.00 94.44 83 ASP A N 1
ATOM 682 C CA . ASP A 1 83 ? 11.210 -2.087 -29.180 1.00 94.44 83 ASP A CA 1
ATOM 683 C C . ASP A 1 83 ? 12.145 -1.503 -30.255 1.00 94.44 83 ASP A C 1
ATOM 685 O O . ASP A 1 83 ? 12.300 -2.064 -31.337 1.00 94.44 83 ASP A O 1
ATOM 689 N N . SER A 1 84 ? 12.835 -0.405 -29.932 1.00 93.44 84 SER A N 1
ATOM 690 C CA . SER A 1 84 ? 13.866 0.208 -30.781 1.00 93.44 84 SER A CA 1
ATOM 691 C C . SER A 1 84 ? 15.259 -0.425 -30.605 1.00 93.44 84 SER A C 1
ATOM 693 O O . SER A 1 84 ? 16.239 0.080 -31.154 1.00 93.44 84 SER A O 1
ATOM 695 N N . GLY A 1 85 ? 15.387 -1.496 -29.812 1.00 88.88 85 GLY A N 1
ATOM 696 C CA . GLY A 1 85 ? 16.655 -2.171 -29.511 1.00 88.88 85 GLY A CA 1
ATOM 697 C C . GLY A 1 85 ? 17.596 -1.375 -28.601 1.00 88.88 85 GLY A C 1
ATOM 698 O O . GLY A 1 85 ? 18.808 -1.629 -28.590 1.00 88.88 85 GLY A O 1
ATOM 699 N N . ASN A 1 86 ? 17.055 -0.403 -27.864 1.00 86.50 86 ASN A N 1
ATOM 700 C CA . ASN A 1 86 ? 17.797 0.475 -26.970 1.00 86.50 86 ASN A CA 1
ATOM 701 C C . ASN A 1 86 ? 17.488 0.157 -25.508 1.00 86.50 86 ASN A C 1
ATOM 703 O O . ASN A 1 86 ? 16.383 -0.246 -25.152 1.00 86.50 86 ASN A O 1
ATOM 707 N N . VAL A 1 87 ? 18.472 0.412 -24.649 1.00 84.06 87 VAL A N 1
ATOM 708 C CA . VAL A 1 87 ? 18.244 0.516 -23.212 1.00 84.06 87 VAL A CA 1
ATOM 709 C C . VAL A 1 87 ? 18.392 1.978 -22.836 1.00 84.06 87 VAL A C 1
ATOM 711 O O . VAL A 1 87 ? 19.416 2.592 -23.132 1.00 84.06 87 VAL A O 1
ATOM 714 N N . VAL A 1 88 ? 17.348 2.532 -22.235 1.00 83.31 88 VAL A N 1
ATOM 715 C CA . VAL A 1 88 ? 17.383 3.868 -21.639 1.00 83.31 88 VAL A CA 1
ATOM 716 C C . VAL A 1 88 ? 17.638 3.739 -20.150 1.00 83.31 88 VAL A C 1
ATOM 718 O O . VAL A 1 88 ? 17.392 2.689 -19.568 1.00 83.31 88 VAL A O 1
ATOM 721 N N . GLU A 1 89 ? 18.095 4.819 -19.537 1.00 71.31 89 GLU A N 1
ATOM 722 C CA . GLU A 1 89 ? 18.155 4.933 -18.087 1.00 71.31 89 GLU A CA 1
ATOM 723 C C . GLU A 1 89 ? 16.753 4.710 -17.475 1.00 71.31 89 GLU A C 1
ATOM 725 O O . GLU A 1 89 ? 15.744 5.263 -17.942 1.00 71.31 89 GLU A O 1
ATOM 730 N N . TYR A 1 90 ? 16.675 3.820 -16.485 1.00 66.69 90 TYR A N 1
ATOM 731 C CA . TYR A 1 90 ? 15.450 3.456 -15.778 1.00 66.69 90 TYR A CA 1
ATOM 732 C C . TYR A 1 90 ? 15.678 3.626 -14.270 1.00 66.69 90 TYR A C 1
ATOM 734 O O . TYR A 1 90 ? 16.316 2.787 -13.644 1.00 66.69 90 TYR A O 1
ATOM 742 N N . TYR A 1 91 ? 15.156 4.730 -13.708 1.00 57.28 91 TYR A N 1
ATOM 743 C CA . TYR A 1 91 ? 15.697 5.358 -12.481 1.00 57.28 91 TYR A CA 1
ATOM 744 C C . TYR A 1 91 ? 17.172 5.760 -12.678 1.00 57.28 91 TYR A C 1
ATOM 746 O O . TYR A 1 91 ? 17.614 5.742 -13.817 1.00 57.28 91 TYR A O 1
ATOM 754 N N . ASP A 1 92 ? 17.911 6.184 -11.648 1.00 62.16 92 ASP A N 1
ATOM 755 C CA . ASP A 1 92 ? 19.357 6.437 -11.779 1.00 62.16 92 ASP A CA 1
ATOM 756 C C . ASP A 1 92 ? 20.111 5.117 -12.124 1.00 62.16 92 ASP A C 1
ATOM 758 O O . ASP A 1 92 ? 19.606 4.194 -12.760 1.00 62.16 92 ASP A O 1
ATOM 762 N N . TRP A 1 93 ? 21.338 4.930 -11.642 1.00 56.41 93 TRP A N 1
ATOM 763 C CA . TRP A 1 93 ? 22.124 3.707 -11.843 1.00 56.41 93 TRP A CA 1
ATOM 764 C C . TRP A 1 93 ? 21.537 2.438 -11.177 1.00 56.41 93 TRP A C 1
ATOM 766 O O . TRP A 1 93 ? 22.026 1.339 -11.452 1.00 56.41 93 TRP A O 1
ATOM 776 N N . ARG A 1 94 ? 20.525 2.558 -10.297 1.00 66.50 94 ARG A N 1
ATOM 777 C CA . ARG A 1 94 ? 19.844 1.446 -9.596 1.00 66.50 94 ARG A CA 1
ATOM 778 C C . ARG A 1 94 ? 18.387 1.780 -9.281 1.00 66.50 94 ARG A C 1
ATOM 780 O O . ARG A 1 94 ? 18.072 2.909 -8.915 1.00 66.50 94 ARG A O 1
ATOM 787 N N . PHE A 1 95 ? 17.523 0.767 -9.323 1.00 82.81 95 PHE A N 1
ATOM 788 C CA . PHE A 1 95 ? 16.213 0.842 -8.680 1.00 82.81 95 PHE A CA 1
ATOM 789 C C . PHE A 1 95 ? 16.371 0.474 -7.202 1.00 82.81 95 PHE A C 1
ATOM 791 O O . PHE A 1 95 ? 16.973 -0.553 -6.888 1.00 82.81 95 PHE A O 1
ATOM 798 N N . LEU A 1 96 ? 15.863 1.325 -6.312 1.00 80.44 96 LEU A N 1
ATOM 799 C CA . LEU A 1 96 ? 15.820 1.060 -4.877 1.00 80.44 96 LEU A CA 1
ATOM 800 C C . LEU A 1 96 ? 14.403 0.642 -4.503 1.00 80.44 96 LEU A C 1
ATOM 802 O O . LEU A 1 96 ? 13.455 1.383 -4.755 1.00 80.44 96 LEU A O 1
ATOM 806 N N . GLU A 1 97 ? 14.289 -0.543 -3.913 1.00 83.88 97 GLU A N 1
ATOM 807 C CA . GLU A 1 97 ? 13.040 -1.083 -3.386 1.00 83.88 97 GLU A CA 1
ATOM 808 C C . GLU A 1 97 ? 12.442 -0.128 -2.333 1.00 83.88 97 GLU A C 1
ATOM 810 O O . GLU A 1 97 ? 13.101 0.165 -1.327 1.00 83.88 97 GLU A O 1
ATOM 815 N N . PRO A 1 98 ? 11.214 0.378 -2.550 1.00 82.31 98 PRO A N 1
ATOM 816 C CA . PRO A 1 98 ? 10.460 1.099 -1.533 1.00 82.31 98 PRO A CA 1
ATOM 817 C C . PRO A 1 98 ? 10.262 0.266 -0.264 1.00 82.31 98 PRO A C 1
ATOM 819 O O . PRO A 1 98 ? 10.244 -0.957 -0.298 1.00 82.31 98 PRO A O 1
ATOM 822 N N . GLN A 1 99 ? 10.108 0.936 0.874 1.00 83.12 99 GLN A N 1
ATOM 823 C CA . GLN A 1 99 ? 9.772 0.281 2.137 1.00 83.12 99 GLN A CA 1
ATOM 824 C C . GLN A 1 99 ? 8.359 0.693 2.528 1.00 83.12 99 GLN A C 1
ATOM 826 O O . GLN A 1 99 ? 8.103 1.878 2.755 1.00 83.12 99 GLN A O 1
ATOM 831 N N . TYR A 1 100 ? 7.451 -0.274 2.586 1.00 87.69 100 TYR A N 1
ATOM 832 C CA . TYR A 1 100 ? 6.088 -0.051 3.045 1.00 87.69 100 TYR A CA 1
ATOM 833 C C . TYR A 1 100 ? 5.994 -0.295 4.548 1.00 87.69 100 TYR A C 1
ATOM 835 O O . TYR A 1 100 ? 6.674 -1.158 5.096 1.00 87.69 100 TYR A O 1
ATOM 843 N N . ASN A 1 101 ? 5.160 0.490 5.223 1.00 84.44 101 ASN A N 1
ATOM 844 C CA . ASN A 1 101 ? 4.805 0.227 6.608 1.00 84.44 101 ASN A CA 1
ATOM 845 C C . ASN A 1 101 ? 3.438 -0.459 6.626 1.00 84.44 101 ASN A C 1
ATOM 847 O O . ASN A 1 101 ? 2.421 0.208 6.467 1.00 84.44 101 ASN A O 1
ATOM 851 N N . ASP A 1 102 ? 3.435 -1.781 6.761 1.00 90.12 102 ASP A N 1
ATOM 852 C CA . ASP A 1 102 ? 2.242 -2.628 6.866 1.00 90.12 102 ASP A CA 1
ATOM 853 C C . ASP A 1 102 ? 2.137 -3.309 8.245 1.00 90.12 102 ASP A C 1
ATOM 855 O O . ASP A 1 102 ? 1.413 -4.291 8.431 1.00 90.12 102 ASP A O 1
ATOM 859 N N . GLN A 1 103 ? 2.853 -2.779 9.244 1.00 92.50 103 GLN A N 1
ATOM 860 C CA . GLN A 1 103 ? 2.922 -3.361 10.585 1.00 92.50 103 GLN A CA 1
ATOM 861 C C . GLN A 1 103 ? 1.558 -3.400 11.275 1.00 92.50 103 GLN A C 1
ATOM 863 O O . GLN A 1 103 ? 1.289 -4.322 12.050 1.00 92.50 103 GLN A O 1
ATOM 868 N N . VAL A 1 104 ? 0.690 -2.409 11.036 1.00 92.69 104 VAL A N 1
ATOM 869 C CA . VAL A 1 104 ? -0.645 -2.398 11.644 1.00 92.69 104 VAL A CA 1
ATOM 870 C C . VAL A 1 104 ? -1.529 -3.464 11.005 1.00 92.69 104 VAL A C 1
ATOM 872 O O . VAL A 1 104 ? -2.262 -4.144 11.728 1.00 92.69 104 VAL A O 1
ATOM 875 N N . ILE A 1 105 ? -1.438 -3.659 9.688 1.00 94.00 105 ILE A N 1
ATOM 876 C CA . ILE A 1 105 ? -2.103 -4.757 8.979 1.00 94.00 105 ILE A CA 1
ATOM 877 C C . ILE A 1 105 ? -1.613 -6.113 9.503 1.00 94.00 105 ILE A C 1
ATOM 879 O O . ILE A 1 105 ? -2.440 -6.955 9.858 1.00 94.00 105 ILE A O 1
ATOM 883 N N . GLU A 1 106 ? -0.300 -6.329 9.616 1.00 93.06 106 GLU A N 1
ATOM 884 C CA . GLU A 1 106 ? 0.264 -7.583 10.137 1.00 93.06 106 GLU A CA 1
ATOM 885 C C . GLU A 1 106 ? -0.184 -7.857 11.581 1.00 93.06 106 GLU A C 1
ATOM 887 O O . GLU A 1 106 ? -0.612 -8.969 11.911 1.00 93.06 106 GLU A O 1
ATOM 892 N N . TYR A 1 107 ? -0.169 -6.828 12.432 1.00 92.88 107 TYR A N 1
ATOM 893 C CA . TYR A 1 107 ? -0.667 -6.918 13.800 1.00 92.88 107 TYR A CA 1
ATOM 894 C C . TYR A 1 107 ? -2.162 -7.263 13.846 1.00 92.88 107 TYR A C 1
ATOM 896 O O . TYR A 1 107 ? -2.565 -8.162 14.584 1.00 92.88 107 TYR A O 1
ATOM 904 N N . ALA A 1 108 ? -2.992 -6.608 13.030 1.00 92.19 108 ALA A N 1
ATOM 905 C CA . ALA A 1 108 ? -4.426 -6.883 12.970 1.00 92.19 108 ALA A CA 1
ATOM 906 C C . ALA A 1 108 ? -4.722 -8.316 12.488 1.00 92.19 108 ALA A C 1
ATOM 908 O O . ALA A 1 108 ? -5.610 -8.976 13.026 1.00 92.19 108 ALA A O 1
ATOM 909 N N . ILE A 1 109 ? -3.945 -8.848 11.538 1.00 93.31 109 ILE A N 1
ATOM 910 C CA . ILE A 1 109 ? -4.048 -10.251 11.103 1.00 93.31 109 ILE A CA 1
ATOM 911 C C . ILE A 1 109 ? -3.713 -11.209 12.257 1.00 93.31 109 ILE A C 1
ATOM 913 O O . ILE A 1 109 ? -4.370 -12.243 12.409 1.00 93.31 109 ILE A O 1
ATOM 917 N N . ALA A 1 110 ? -2.723 -10.875 13.089 1.00 91.06 110 ALA A N 1
ATOM 918 C CA . ALA A 1 110 ? -2.347 -11.682 14.251 1.00 91.06 110 ALA A CA 1
ATOM 919 C C . ALA A 1 110 ? -3.430 -11.709 15.347 1.00 91.06 110 ALA A C 1
ATOM 921 O O . ALA A 1 110 ? -3.503 -12.673 16.106 1.00 91.06 110 ALA A O 1
ATOM 922 N N . LEU A 1 111 ? -4.321 -10.711 15.388 1.00 86.81 111 LEU A N 1
ATOM 923 C CA . LEU A 1 111 ? -5.483 -10.658 16.286 1.00 86.81 111 LEU A CA 1
ATOM 924 C C . LEU A 1 111 ? -6.672 -11.525 15.823 1.00 86.81 111 LEU A C 1
ATOM 926 O O . LEU A 1 111 ? -7.800 -11.331 16.286 1.00 86.81 111 LEU A O 1
ATOM 930 N N . LYS A 1 112 ? -6.452 -12.481 14.913 1.00 81.50 112 LYS A N 1
ATOM 931 C CA . LYS A 1 112 ? -7.483 -13.399 14.411 1.00 81.50 112 LYS A CA 1
ATOM 932 C C . LYS A 1 112 ? -8.284 -14.039 15.549 1.00 81.50 112 LYS A C 1
ATOM 934 O O . LYS A 1 112 ? -7.720 -14.687 16.427 1.00 81.50 112 LYS A O 1
ATOM 939 N N . GLY A 1 113 ? -9.611 -13.944 15.466 1.00 68.44 113 GLY A N 1
ATOM 940 C CA . GLY A 1 113 ? -10.516 -14.554 16.444 1.00 68.44 113 GLY A CA 1
ATOM 941 C C . GLY A 1 113 ? -10.682 -13.743 17.731 1.00 68.44 113 GLY A C 1
ATOM 942 O O . GLY A 1 113 ? -11.312 -14.230 18.666 1.00 68.44 113 GLY A O 1
ATOM 943 N N . SER A 1 114 ? -10.139 -12.524 17.780 1.00 79.81 114 SER A N 1
ATOM 944 C CA . SER A 1 114 ? -10.509 -11.524 18.783 1.00 79.81 114 SER A CA 1
ATOM 945 C C . SER A 1 114 ? -11.850 -10.865 18.441 1.00 79.81 114 SER A C 1
ATOM 947 O O . SER A 1 114 ? -12.297 -10.893 17.296 1.00 79.81 114 SER A O 1
ATOM 949 N N . GLU A 1 115 ? -12.463 -10.195 19.419 1.00 76.12 115 GLU A N 1
ATOM 950 C CA . GLU A 1 115 ? -13.652 -9.352 19.200 1.00 76.12 115 GLU A CA 1
ATOM 951 C C . GLU A 1 115 ? -13.376 -8.126 18.303 1.00 76.12 115 GLU A C 1
ATOM 953 O O . GLU A 1 115 ? -14.306 -7.447 17.876 1.00 76.12 115 GLU A O 1
ATOM 958 N N . ILE A 1 116 ? -12.102 -7.828 18.024 1.00 79.25 116 ILE A N 1
ATOM 959 C CA . ILE A 1 116 ? -11.657 -6.650 17.267 1.00 79.25 116 ILE A CA 1
ATOM 960 C C . ILE A 1 116 ? -11.654 -6.934 15.762 1.00 79.25 116 ILE A C 1
ATOM 962 O O . ILE A 1 116 ? -12.062 -6.091 14.964 1.00 79.25 116 ILE A O 1
ATOM 966 N N . VAL A 1 117 ? -11.183 -8.121 15.368 1.00 86.00 117 VAL A N 1
ATOM 967 C CA . VAL A 1 117 ? -11.036 -8.520 13.965 1.00 86.00 117 VAL A CA 1
ATOM 968 C C . VAL A 1 117 ? -11.908 -9.738 13.706 1.00 86.00 117 VAL A C 1
ATOM 970 O O . VAL A 1 117 ? -11.505 -10.885 13.922 1.00 86.00 117 VAL A O 1
ATOM 973 N N . ASP A 1 118 ? -13.122 -9.464 13.235 1.00 88.00 118 ASP A N 1
ATOM 974 C CA . ASP A 1 118 ? -14.034 -10.500 12.769 1.00 88.00 118 ASP A CA 1
ATOM 975 C C . ASP A 1 118 ? -13.537 -11.172 11.480 1.00 88.00 118 ASP A C 1
ATOM 977 O O . ASP A 1 118 ? -12.530 -10.795 10.876 1.00 88.00 118 ASP A O 1
ATOM 981 N N . PHE A 1 119 ? -14.250 -12.218 11.074 1.00 90.50 119 PHE A N 1
ATOM 982 C CA . PHE A 1 119 ? -13.871 -13.047 9.939 1.00 90.50 119 PHE A CA 1
ATOM 983 C C . PHE A 1 119 ? -13.792 -12.266 8.618 1.00 90.50 119 PHE A C 1
ATOM 985 O O . PHE A 1 119 ? -12.856 -12.474 7.851 1.00 90.50 119 PHE A O 1
ATOM 992 N N . GLU A 1 120 ? -14.728 -11.350 8.366 1.00 92.62 120 GLU A N 1
ATOM 993 C CA . GLU A 1 120 ? -14.778 -10.583 7.118 1.00 92.62 120 GLU A CA 1
ATOM 994 C C . GLU A 1 120 ? -13.609 -9.596 7.028 1.00 92.62 120 GLU A C 1
ATOM 996 O O . GLU A 1 120 ? -12.904 -9.549 6.016 1.00 92.62 120 GLU A O 1
ATOM 1001 N N . LEU A 1 121 ? -13.348 -8.853 8.110 1.00 94.12 121 LEU A N 1
ATOM 1002 C CA . LEU A 1 121 ? -12.201 -7.951 8.177 1.00 94.12 121 LEU A CA 1
ATOM 1003 C C . LEU A 1 121 ? -10.883 -8.730 8.091 1.00 94.12 121 LEU A C 1
ATOM 1005 O O . LEU A 1 121 ? -9.973 -8.314 7.376 1.00 94.12 121 LEU A O 1
ATOM 1009 N N . TYR A 1 122 ? -10.789 -9.882 8.756 1.00 94.69 122 TYR A N 1
ATOM 1010 C CA . TYR A 1 122 ? -9.622 -10.760 8.681 1.00 94.69 122 TYR A CA 1
ATOM 1011 C C . TYR A 1 122 ? -9.336 -11.228 7.247 1.00 94.69 122 TYR A C 1
ATOM 1013 O O . TYR A 1 122 ? -8.197 -11.142 6.784 1.00 94.69 122 TYR A O 1
ATOM 1021 N N . GLU A 1 123 ? -10.350 -11.702 6.520 1.00 95.44 123 GLU A N 1
ATOM 1022 C CA . GLU A 1 123 ? -10.187 -12.131 5.129 1.00 95.44 123 GLU A CA 1
ATOM 1023 C C . GLU A 1 123 ? -9.769 -10.976 4.216 1.00 95.44 123 GLU A C 1
ATOM 1025 O O . GLU A 1 123 ? -8.877 -11.144 3.377 1.00 95.44 123 GLU A O 1
ATOM 1030 N N . ALA A 1 124 ? -10.367 -9.795 4.392 1.00 96.94 124 ALA A N 1
ATOM 1031 C CA . ALA A 1 124 ? -10.002 -8.605 3.630 1.00 96.94 124 ALA A CA 1
ATOM 1032 C C . ALA A 1 124 ? -8.543 -8.190 3.890 1.00 96.94 124 ALA A C 1
ATOM 1034 O O . ALA A 1 124 ? -7.810 -7.899 2.942 1.00 96.94 124 ALA A O 1
ATOM 1035 N N . LEU A 1 125 ? -8.096 -8.241 5.149 1.00 96.81 125 LEU A N 1
ATOM 1036 C CA . LEU A 1 125 ? -6.715 -7.949 5.535 1.00 96.81 125 LEU A CA 1
ATOM 1037 C C . LEU A 1 125 ? -5.719 -8.964 4.975 1.00 96.81 125 LEU A C 1
ATOM 1039 O O . LEU A 1 125 ? -4.669 -8.568 4.477 1.00 96.81 125 LEU A O 1
ATOM 1043 N N . LEU A 1 126 ? -6.047 -10.259 4.983 1.00 96.56 126 LEU A N 1
ATOM 1044 C CA . LEU A 1 126 ? -5.205 -11.280 4.354 1.00 96.56 126 LEU A CA 1
ATOM 1045 C C . LEU A 1 126 ? -5.043 -11.043 2.852 1.00 96.56 126 LEU A C 1
ATOM 1047 O O . LEU A 1 126 ? -3.945 -11.194 2.315 1.00 96.56 126 LEU A O 1
ATOM 1051 N N . GLN A 1 127 ? -6.131 -10.685 2.168 1.00 97.50 127 GLN A N 1
ATOM 1052 C CA . GLN A 1 127 ? -6.075 -10.374 0.745 1.00 97.50 127 GLN A CA 1
ATOM 1053 C C . GLN A 1 127 ? -5.230 -9.128 0.490 1.00 97.50 127 GLN A C 1
ATOM 1055 O O . GLN A 1 127 ? -4.378 -9.169 -0.390 1.00 97.50 127 GLN A O 1
ATOM 1060 N N . LEU A 1 128 ? -5.427 -8.058 1.266 1.00 97.81 128 LEU A N 1
ATOM 1061 C CA . LEU A 1 128 ? -4.621 -6.842 1.173 1.00 97.81 128 LEU A CA 1
ATOM 1062 C C . LEU A 1 128 ? -3.131 -7.143 1.387 1.00 97.81 128 LEU A C 1
ATOM 1064 O O . LEU A 1 128 ? -2.320 -6.815 0.526 1.00 97.81 128 LEU A O 1
ATOM 1068 N N . ASN A 1 129 ? -2.786 -7.834 2.475 1.00 96.88 129 ASN A N 1
ATOM 1069 C CA . ASN A 1 129 ? -1.407 -8.199 2.787 1.00 96.88 129 ASN A CA 1
ATOM 1070 C C . ASN A 1 129 ? -0.775 -9.037 1.667 1.00 96.88 129 ASN A C 1
ATOM 1072 O O . ASN A 1 129 ? 0.355 -8.794 1.259 1.00 96.88 129 ASN A O 1
ATOM 1076 N N . ARG A 1 130 ? -1.520 -9.985 1.085 1.00 96.69 130 ARG A N 1
ATOM 1077 C CA . ARG A 1 130 ? -1.033 -10.759 -0.063 1.00 96.69 130 ARG A CA 1
ATOM 1078 C C . ARG A 1 130 ? -0.659 -9.863 -1.247 1.00 96.69 130 ARG A C 1
ATOM 1080 O O . ARG A 1 130 ? 0.385 -10.093 -1.849 1.00 96.69 130 ARG A O 1
ATOM 1087 N N . GLU A 1 131 ? -1.494 -8.882 -1.593 1.00 97.38 131 GLU A N 1
ATOM 1088 C CA . GLU A 1 131 ? -1.191 -7.950 -2.689 1.00 97.38 131 GLU A CA 1
ATOM 1089 C C . GLU A 1 131 ? 0.022 -7.059 -2.354 1.00 97.38 131 GLU A C 1
ATOM 1091 O O . GLU A 1 131 ? 0.854 -6.820 -3.227 1.00 97.38 131 GLU A O 1
ATOM 1096 N N . ILE A 1 132 ? 0.178 -6.636 -1.090 1.00 96.62 132 ILE A N 1
ATOM 1097 C CA . ILE A 1 132 ? 1.362 -5.891 -0.619 1.00 96.62 132 ILE A CA 1
ATOM 1098 C C . ILE A 1 132 ? 2.625 -6.742 -0.791 1.00 96.62 132 ILE A C 1
ATOM 1100 O O . ILE A 1 132 ? 3.570 -6.308 -1.443 1.00 96.62 132 ILE A O 1
ATOM 1104 N N . LYS A 1 133 ? 2.628 -7.998 -0.327 1.00 96.06 133 LYS A N 1
ATOM 1105 C CA . LYS A 1 133 ? 3.795 -8.884 -0.489 1.00 96.06 133 LYS A CA 1
ATOM 1106 C C . LYS A 1 133 ? 4.107 -9.191 -1.961 1.00 96.06 133 LYS A C 1
ATOM 1108 O O . LYS A 1 133 ? 5.266 -9.390 -2.321 1.00 96.06 133 LYS A O 1
ATOM 1113 N N . GLN A 1 134 ? 3.100 -9.228 -2.838 1.00 95.94 134 GLN A N 1
ATOM 1114 C CA . GLN A 1 134 ? 3.321 -9.355 -4.285 1.00 95.94 134 GLN A CA 1
ATOM 1115 C C . GLN A 1 134 ? 3.942 -8.091 -4.893 1.00 95.94 134 GLN A C 1
ATOM 1117 O O . GLN A 1 134 ? 4.802 -8.197 -5.769 1.00 95.94 134 GLN A O 1
ATOM 1122 N N . LEU A 1 135 ? 3.525 -6.907 -4.439 1.00 96.88 135 LEU A N 1
ATOM 1123 C CA . LEU A 1 135 ? 4.125 -5.629 -4.821 1.00 96.88 135 LEU A CA 1
ATOM 1124 C C . LEU A 1 135 ? 5.602 -5.565 -4.407 1.00 96.88 135 LEU A C 1
ATOM 1126 O O . LEU A 1 135 ? 6.453 -5.363 -5.273 1.00 96.88 135 LEU A O 1
ATOM 1130 N N . GLU A 1 136 ? 5.899 -5.840 -3.136 1.00 95.75 136 GLU A N 1
ATOM 1131 C CA . GLU A 1 136 ? 7.268 -5.904 -2.601 1.00 95.75 136 GLU A CA 1
ATOM 1132 C C . GLU A 1 136 ? 8.126 -6.896 -3.391 1.00 95.75 136 GLU A C 1
ATOM 1134 O O . GLU A 1 136 ? 9.249 -6.602 -3.798 1.00 95.75 136 GLU A O 1
ATOM 1139 N N . HIS A 1 137 ? 7.579 -8.076 -3.696 1.00 96.00 137 HIS A N 1
ATOM 1140 C CA . HIS A 1 137 ? 8.306 -9.069 -4.476 1.00 96.00 137 HIS A CA 1
ATOM 1141 C C . HIS A 1 137 ? 8.652 -8.575 -5.889 1.00 96.00 137 HIS A C 1
ATOM 1143 O O . HIS A 1 137 ? 9.780 -8.776 -6.348 1.00 96.00 137 HIS A O 1
ATOM 1149 N N . ALA A 1 138 ? 7.718 -7.912 -6.577 1.00 95.94 138 ALA A N 1
ATOM 1150 C CA . ALA A 1 138 ? 7.982 -7.329 -7.891 1.00 95.94 138 ALA A CA 1
ATOM 1151 C C . ALA A 1 138 ? 9.086 -6.259 -7.813 1.00 95.94 138 ALA A C 1
ATOM 1153 O O . ALA A 1 138 ? 10.003 -6.252 -8.636 1.00 95.94 138 ALA A O 1
ATOM 1154 N N . GLU A 1 139 ? 9.051 -5.402 -6.795 1.00 95.12 139 GLU A N 1
ATOM 1155 C CA . GLU A 1 139 ? 10.051 -4.356 -6.558 1.00 95.12 139 GLU A CA 1
ATOM 1156 C C . GLU A 1 139 ? 11.434 -4.917 -6.220 1.00 95.12 139 GLU A C 1
ATOM 1158 O O . GLU A 1 139 ? 12.451 -4.441 -6.737 1.00 95.12 139 GLU A O 1
ATOM 1163 N N . LYS A 1 140 ? 11.488 -5.997 -5.444 1.00 95.06 140 LYS A N 1
ATOM 1164 C CA . LYS A 1 140 ? 12.722 -6.737 -5.196 1.00 95.06 140 LYS A CA 1
ATOM 1165 C C . LYS A 1 140 ? 13.315 -7.291 -6.491 1.00 95.06 140 LYS A C 1
ATOM 1167 O O . LYS A 1 140 ? 14.507 -7.124 -6.752 1.00 95.06 140 LYS A O 1
ATOM 1172 N N . LEU A 1 141 ? 12.496 -7.905 -7.347 1.00 94.75 141 LEU A N 1
ATOM 1173 C CA . LEU A 1 141 ? 12.947 -8.424 -8.644 1.00 94.75 141 LEU A CA 1
ATOM 1174 C C . LEU A 1 141 ? 13.410 -7.307 -9.590 1.00 94.75 141 LEU A C 1
ATOM 1176 O O . LEU A 1 141 ? 14.378 -7.494 -10.339 1.00 94.75 141 LEU A O 1
ATOM 1180 N N . MET A 1 142 ? 12.770 -6.135 -9.542 1.00 93.19 142 MET A N 1
ATOM 1181 C CA . MET A 1 142 ? 13.235 -4.931 -10.238 1.00 93.19 142 MET A CA 1
ATOM 1182 C C . MET A 1 142 ? 14.618 -4.502 -9.737 1.00 93.19 142 MET A C 1
ATOM 1184 O O . MET A 1 142 ? 15.520 -4.301 -10.555 1.00 93.19 142 MET A O 1
ATOM 1188 N N . THR A 1 143 ? 14.818 -4.439 -8.418 1.00 93.00 143 THR A N 1
ATOM 1189 C CA . THR A 1 143 ? 16.105 -4.109 -7.785 1.00 93.00 143 THR A CA 1
ATOM 1190 C C . THR A 1 143 ? 17.193 -5.089 -8.215 1.00 93.00 143 THR A C 1
ATOM 1192 O O . THR A 1 143 ? 18.222 -4.685 -8.762 1.00 93.00 143 THR A O 1
ATOM 1195 N N . GLU A 1 144 ? 16.951 -6.392 -8.058 1.00 92.25 144 GLU A N 1
ATOM 1196 C CA . GLU A 1 144 ? 17.890 -7.449 -8.442 1.00 92.25 144 GLU A CA 1
ATOM 1197 C C . GLU A 1 144 ? 18.245 -7.408 -9.930 1.00 92.25 144 GLU A C 1
ATOM 1199 O O . GLU A 1 144 ? 19.398 -7.637 -10.298 1.00 92.25 144 GLU A O 1
ATOM 1204 N N . THR A 1 145 ? 17.272 -7.108 -10.791 1.00 91.12 145 THR A N 1
ATOM 1205 C CA . THR A 1 145 ? 17.499 -6.999 -12.235 1.00 91.12 145 THR A CA 1
ATOM 1206 C C . THR A 1 145 ? 18.294 -5.744 -12.579 1.00 91.12 145 THR A C 1
ATOM 1208 O O . THR A 1 145 ? 19.207 -5.817 -13.401 1.00 91.12 145 THR A O 1
ATOM 1211 N N . SER A 1 146 ? 18.006 -4.616 -11.923 1.00 89.06 146 SER A N 1
ATOM 1212 C CA . SER A 1 146 ? 18.752 -3.366 -12.110 1.00 89.06 146 SER A CA 1
ATOM 1213 C C . SER A 1 146 ? 20.224 -3.512 -11.711 1.00 89.06 146 SER A C 1
ATOM 1215 O O . SER A 1 146 ? 21.107 -3.075 -12.441 1.00 89.06 146 SER A O 1
ATOM 1217 N N . ASN A 1 147 ? 20.508 -4.254 -10.636 1.00 89.00 147 ASN A N 1
ATOM 1218 C CA . ASN A 1 147 ? 21.869 -4.511 -10.160 1.00 89.00 147 ASN A CA 1
ATOM 1219 C C . ASN A 1 147 ? 22.711 -5.389 -11.098 1.00 89.00 147 ASN A C 1
ATOM 1221 O O . ASN A 1 147 ? 23.930 -5.439 -10.949 1.00 89.00 147 ASN A O 1
ATOM 1225 N N . ARG A 1 148 ? 22.086 -6.095 -12.049 1.00 89.19 148 ARG A N 1
ATOM 1226 C CA . ARG A 1 148 ? 22.779 -6.935 -13.042 1.00 89.19 148 ARG A CA 1
ATOM 1227 C C . ARG A 1 148 ? 23.130 -6.178 -14.322 1.00 89.19 148 ARG A C 1
ATOM 1229 O O . ARG A 1 148 ? 23.633 -6.785 -15.263 1.00 89.19 148 ARG A O 1
ATOM 1236 N N . PHE A 1 149 ? 22.840 -4.882 -14.386 1.00 87.38 149 PHE A N 1
ATOM 1237 C CA . PHE A 1 149 ? 23.160 -4.081 -15.554 1.00 87.38 149 PHE A CA 1
ATOM 1238 C C . PHE A 1 149 ? 24.674 -3.899 -15.700 1.00 87.38 149 PHE A C 1
ATOM 1240 O O . PHE A 1 149 ? 25.366 -3.538 -14.748 1.00 87.38 149 PHE A O 1
ATOM 1247 N N . ASN A 1 150 ? 25.199 -4.147 -16.900 1.00 87.75 150 ASN A N 1
ATOM 1248 C CA . ASN A 1 150 ? 26.622 -3.999 -17.175 1.00 87.75 150 ASN A CA 1
ATOM 1249 C C . ASN A 1 150 ? 26.936 -2.565 -17.602 1.00 87.75 150 ASN A C 1
ATOM 1251 O O . ASN A 1 150 ? 26.381 -2.069 -18.588 1.00 87.75 150 ASN A O 1
ATOM 1255 N N . ASN A 1 151 ? 27.902 -1.939 -16.934 1.00 86.50 151 ASN A N 1
ATOM 1256 C CA . ASN A 1 151 ? 28.514 -0.713 -17.432 1.00 86.50 151 ASN A CA 1
ATOM 1257 C C . ASN A 1 151 ? 29.416 -1.055 -18.620 1.00 86.50 151 ASN A C 1
ATOM 1259 O O . ASN A 1 151 ? 30.404 -1.771 -18.468 1.00 86.50 151 ASN A O 1
ATOM 1263 N N . ILE A 1 152 ? 29.065 -0.556 -19.806 1.00 86.00 152 ILE A N 1
ATOM 1264 C CA . ILE A 1 152 ? 29.862 -0.754 -21.019 1.00 86.00 152 ILE A CA 1
ATOM 1265 C C . ILE A 1 152 ? 30.911 0.365 -21.087 1.00 86.00 152 ILE A C 1
ATOM 1267 O O . ILE A 1 152 ? 30.516 1.531 -21.175 1.00 86.00 152 ILE A O 1
ATOM 1271 N N . PRO A 1 153 ? 32.220 0.048 -21.059 1.00 87.69 153 PRO A N 1
ATOM 1272 C CA . PRO A 1 153 ? 33.272 1.054 -21.172 1.00 87.69 153 PRO A CA 1
ATOM 1273 C C . PRO A 1 153 ? 33.142 1.863 -22.468 1.00 87.69 153 PRO A C 1
ATOM 1275 O O . PRO A 1 153 ? 32.819 1.313 -23.524 1.00 87.69 153 PRO A O 1
ATOM 1278 N N . SER A 1 154 ? 33.377 3.174 -22.395 1.00 87.25 154 SER A N 1
ATOM 1279 C CA . SER A 1 154 ? 33.215 4.084 -23.538 1.00 87.25 154 SER A CA 1
ATOM 1280 C C . SER A 1 154 ? 34.255 3.863 -24.641 1.00 87.25 154 SER A C 1
ATOM 1282 O O . SER A 1 154 ? 34.000 4.191 -25.799 1.00 87.25 154 SER A O 1
ATOM 1284 N N . ASP A 1 155 ? 35.401 3.285 -24.292 1.00 92.44 155 ASP A N 1
ATOM 1285 C CA . ASP A 1 155 ? 36.500 2.903 -25.176 1.00 92.44 155 ASP A CA 1
ATOM 1286 C C . ASP A 1 155 ? 36.292 1.533 -25.849 1.00 92.44 155 ASP A C 1
ATOM 1288 O O . ASP A 1 155 ? 37.011 1.183 -26.788 1.00 92.44 155 ASP A O 1
ATOM 1292 N N . LEU A 1 156 ? 35.283 0.759 -25.428 1.00 91.94 156 LEU A N 1
ATOM 1293 C CA . LEU A 1 156 ? 35.007 -0.550 -26.006 1.00 91.94 156 LEU A CA 1
ATOM 1294 C C . LEU A 1 156 ? 34.392 -0.418 -27.408 1.00 91.94 156 LEU A C 1
ATOM 1296 O O . LEU A 1 156 ? 33.296 0.115 -27.598 1.00 91.94 156 LEU A O 1
ATOM 1300 N N . SER A 1 157 ? 35.079 -0.974 -28.411 1.00 92.62 157 SER A N 1
ATOM 1301 C CA . SER A 1 157 ? 34.610 -0.952 -29.800 1.00 92.62 157 SER A CA 1
ATOM 1302 C C . SER A 1 157 ? 33.246 -1.625 -29.957 1.00 92.62 157 SER A C 1
ATOM 1304 O O . SER A 1 157 ? 33.064 -2.787 -29.581 1.00 92.62 157 SER A O 1
ATOM 1306 N N . ARG A 1 158 ? 32.316 -0.930 -30.627 1.00 89.56 158 ARG A N 1
ATOM 1307 C CA . ARG A 1 158 ? 30.956 -1.422 -30.919 1.00 89.56 158 ARG A CA 1
ATOM 1308 C C . ARG A 1 158 ? 30.923 -2.713 -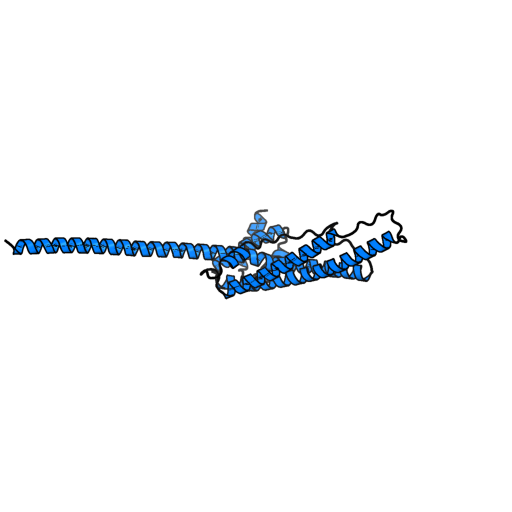31.741 1.00 89.56 158 ARG A C 1
ATOM 1310 O O . ARG A 1 158 ? 29.942 -3.449 -31.695 1.00 89.56 158 ARG A O 1
ATOM 1317 N N . ASN A 1 159 ? 31.988 -2.985 -32.494 1.00 92.31 159 ASN A N 1
ATOM 1318 C CA . ASN A 1 159 ? 32.090 -4.177 -33.332 1.00 92.31 159 ASN A CA 1
ATOM 1319 C C . ASN A 1 159 ? 32.664 -5.387 -32.586 1.00 92.31 159 ASN A C 1
ATOM 1321 O O . ASN A 1 159 ? 32.573 -6.497 -33.112 1.00 92.31 159 ASN A O 1
ATOM 132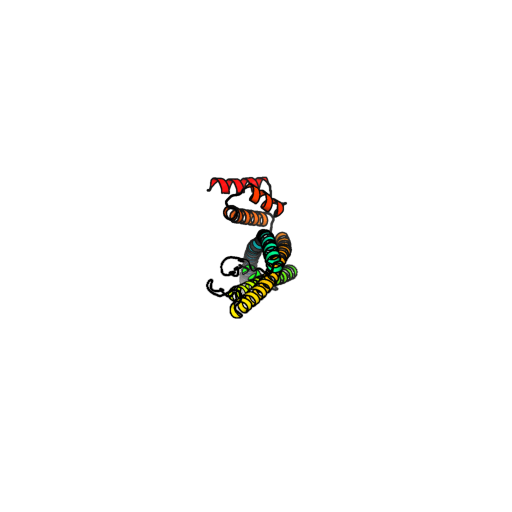5 N N . SER A 1 160 ? 33.219 -5.189 -31.384 1.00 95.19 160 SER A N 1
ATOM 1326 C CA . SER A 1 160 ? 33.768 -6.276 -30.573 1.00 95.19 160 SER A CA 1
ATOM 1327 C C . SER A 1 160 ? 32.673 -7.231 -30.095 1.00 95.19 160 SER A C 1
ATOM 1329 O O . SER A 1 160 ? 31.548 -6.819 -29.795 1.00 95.19 160 SER A O 1
ATOM 1331 N N . ASP A 1 161 ? 33.013 -8.513 -29.984 1.00 94.62 161 ASP A N 1
ATOM 1332 C CA . ASP A 1 161 ? 32.085 -9.522 -29.465 1.00 94.62 161 ASP A CA 1
ATOM 1333 C C . ASP A 1 161 ? 31.709 -9.243 -28.009 1.00 94.62 161 ASP A C 1
ATOM 1335 O O . ASP A 1 161 ? 30.560 -9.439 -27.620 1.00 94.62 161 ASP A O 1
ATOM 1339 N N . LEU A 1 162 ? 32.639 -8.678 -27.230 1.00 92.88 162 LEU A N 1
ATOM 1340 C CA . LEU A 1 162 ? 32.389 -8.270 -25.851 1.00 92.88 162 LEU A CA 1
ATOM 1341 C C . LEU A 1 162 ? 31.326 -7.164 -25.762 1.00 92.88 162 LEU A C 1
ATOM 1343 O O . LEU A 1 162 ? 30.401 -7.268 -24.958 1.00 92.88 162 LEU A O 1
ATOM 1347 N N . TYR A 1 163 ? 31.403 -6.139 -26.620 1.00 92.44 163 TYR A N 1
ATOM 1348 C CA . TYR A 1 163 ? 30.385 -5.085 -26.671 1.00 92.44 163 TYR A CA 1
ATOM 1349 C C . TYR A 1 163 ? 29.011 -5.655 -27.025 1.00 92.44 163 TYR A C 1
ATOM 1351 O O . TYR A 1 163 ? 28.013 -5.341 -26.375 1.00 92.44 163 TYR A O 1
ATOM 1359 N N . LYS A 1 164 ? 28.954 -6.518 -28.047 1.00 92.44 164 LYS A N 1
ATOM 1360 C CA . LYS A 1 164 ? 27.708 -7.166 -28.478 1.00 92.44 164 LYS A CA 1
ATOM 1361 C C . LYS A 1 164 ? 27.119 -8.033 -27.364 1.00 92.44 164 LYS A C 1
ATOM 1363 O O . LYS A 1 164 ? 25.911 -7.977 -27.144 1.00 92.44 164 LYS A O 1
ATOM 1368 N N . ALA A 1 165 ? 27.959 -8.773 -26.639 1.00 93.50 165 ALA A N 1
ATOM 1369 C CA . ALA A 1 165 ? 27.546 -9.598 -25.511 1.00 93.50 165 ALA A CA 1
ATOM 1370 C C . ALA A 1 165 ? 26.961 -8.752 -24.369 1.00 93.50 165 ALA A C 1
ATOM 1372 O O . ALA A 1 165 ? 25.840 -9.020 -23.938 1.00 93.50 165 ALA A O 1
ATOM 1373 N N . TYR A 1 166 ? 27.651 -7.691 -23.931 1.00 91.69 166 TYR A N 1
ATOM 1374 C CA . TYR A 1 166 ? 27.124 -6.800 -22.890 1.00 91.69 166 TYR A CA 1
ATOM 1375 C C . TYR A 1 166 ? 25.844 -6.093 -23.320 1.00 91.69 166 TYR A C 1
ATOM 1377 O O . TYR A 1 166 ? 24.891 -6.031 -22.546 1.00 91.69 166 TYR A O 1
ATOM 1385 N N . LYS A 1 167 ? 25.772 -5.618 -24.569 1.00 90.75 167 LYS A N 1
ATOM 1386 C CA . LYS A 1 167 ? 24.549 -5.011 -25.103 1.00 90.75 167 LYS A CA 1
ATOM 1387 C C . LYS A 1 167 ? 23.378 -5.999 -25.075 1.00 90.75 167 LYS A C 1
ATOM 1389 O O . LYS A 1 167 ? 22.288 -5.626 -24.648 1.00 90.75 167 LYS A O 1
ATOM 1394 N N . ALA A 1 168 ? 23.592 -7.246 -25.495 1.00 91.81 168 ALA A N 1
ATOM 1395 C CA . ALA A 1 168 ? 22.556 -8.279 -25.483 1.00 91.81 168 ALA A CA 1
ATOM 1396 C C . ALA A 1 168 ? 22.095 -8.626 -24.056 1.00 91.81 168 ALA A C 1
ATOM 1398 O O . ALA A 1 168 ? 20.893 -8.718 -23.806 1.00 91.81 168 ALA A O 1
ATOM 1399 N N . GLN A 1 169 ? 23.028 -8.761 -23.109 1.00 92.62 169 GLN A N 1
ATOM 1400 C CA . GLN A 1 169 ? 22.708 -8.999 -21.697 1.00 92.62 169 GLN A CA 1
ATOM 1401 C C . GLN A 1 169 ? 21.910 -7.840 -21.094 1.00 92.62 169 GLN A C 1
ATOM 1403 O O . GLN A 1 169 ? 20.869 -8.060 -20.479 1.00 92.62 169 GLN A O 1
ATOM 1408 N N . ASN A 1 170 ? 22.348 -6.604 -21.328 1.00 91.69 170 ASN A N 1
ATOM 1409 C CA . ASN A 1 170 ? 21.658 -5.407 -20.859 1.00 91.69 170 ASN A CA 1
ATOM 1410 C C . ASN A 1 170 ? 20.241 -5.310 -21.429 1.00 91.69 170 ASN A C 1
ATOM 1412 O O . ASN A 1 170 ? 19.308 -5.009 -20.691 1.00 91.69 170 ASN A O 1
ATOM 1416 N N . LEU A 1 171 ? 20.054 -5.628 -22.713 1.00 92.44 171 LEU A N 1
ATOM 1417 C CA . LEU A 1 171 ? 18.734 -5.645 -23.341 1.00 92.44 171 LEU A CA 1
ATOM 1418 C C . LEU A 1 171 ? 17.818 -6.717 -22.722 1.00 92.44 171 LEU A C 1
ATOM 1420 O O . LEU A 1 171 ? 16.635 -6.471 -22.497 1.00 92.44 171 LEU A O 1
ATOM 1424 N N . PHE A 1 172 ? 18.362 -7.891 -22.394 1.00 94.19 172 PHE A N 1
ATOM 1425 C CA . PHE A 1 172 ? 17.626 -8.953 -21.708 1.00 94.19 172 PHE A CA 1
ATOM 1426 C C . PHE A 1 172 ? 17.239 -8.578 -20.270 1.00 94.19 172 PHE A C 1
ATOM 1428 O O . PHE A 1 172 ? 16.108 -8.830 -19.846 1.00 94.19 172 PHE A O 1
ATOM 1435 N N . HIS A 1 173 ? 18.148 -7.959 -19.514 1.00 92.69 173 HIS A N 1
ATOM 1436 C CA . HIS A 1 173 ? 17.842 -7.449 -18.177 1.00 92.69 173 HIS A CA 1
ATOM 1437 C C . HIS A 1 173 ? 16.797 -6.335 -18.237 1.00 92.69 173 HIS A C 1
ATOM 1439 O O . HIS A 1 173 ? 15.843 -6.360 -17.464 1.00 92.69 173 HIS A O 1
ATOM 1445 N N . PHE A 1 174 ? 16.901 -5.433 -19.211 1.00 92.69 174 PHE A N 1
ATOM 1446 C CA . PHE A 1 174 ? 15.925 -4.370 -19.411 1.00 92.69 174 PHE A CA 1
ATOM 1447 C C . PHE A 1 174 ? 14.527 -4.916 -19.731 1.00 92.69 174 PHE A C 1
ATOM 1449 O O . PHE A 1 174 ? 13.549 -4.485 -19.128 1.00 92.69 174 PHE A O 1
ATOM 1456 N N . TYR A 1 175 ? 14.426 -5.941 -20.582 1.00 94.50 175 TYR A N 1
ATOM 1457 C CA . TYR A 1 175 ? 13.162 -6.639 -20.838 1.00 94.50 175 TYR A CA 1
ATOM 1458 C C . TYR A 1 175 ? 12.513 -7.182 -19.555 1.00 94.50 175 TYR A C 1
ATOM 1460 O O . TYR A 1 175 ? 11.329 -6.952 -19.302 1.00 94.50 175 TYR A O 1
ATOM 1468 N N . LYS A 1 176 ? 13.292 -7.876 -18.714 1.00 95.06 176 LYS A N 1
ATOM 1469 C CA . LYS A 1 176 ? 12.799 -8.389 -17.426 1.00 95.06 176 LYS A CA 1
ATOM 1470 C C . LYS A 1 176 ? 12.364 -7.264 -16.497 1.00 95.06 176 LYS A C 1
ATOM 1472 O O . LYS A 1 176 ? 11.299 -7.357 -15.896 1.00 95.06 176 LYS A O 1
ATOM 1477 N N . PHE A 1 177 ? 13.159 -6.200 -16.421 1.00 94.00 177 PHE A N 1
ATOM 1478 C CA . PHE A 1 177 ? 12.849 -5.028 -15.612 1.00 94.00 177 PHE A CA 1
ATOM 1479 C C . PHE A 1 177 ? 11.511 -4.398 -16.021 1.00 94.00 177 PHE A C 1
ATOM 1481 O O . PHE A 1 177 ? 10.689 -4.095 -15.158 1.00 94.00 177 PHE A O 1
ATOM 1488 N N . ILE A 1 178 ? 11.247 -4.265 -17.326 1.00 94.38 178 ILE A N 1
ATOM 1489 C CA . ILE A 1 178 ? 9.967 -3.753 -17.836 1.00 94.38 178 ILE A CA 1
ATOM 1490 C C . ILE A 1 178 ? 8.804 -4.658 -17.416 1.00 94.38 178 ILE A C 1
ATOM 1492 O O . ILE A 1 178 ? 7.758 -4.150 -17.016 1.00 94.38 178 ILE A O 1
ATOM 1496 N N . ASN A 1 179 ? 8.967 -5.982 -17.475 1.00 96.00 179 ASN A N 1
ATOM 1497 C CA . ASN A 1 179 ? 7.916 -6.907 -17.047 1.00 96.00 179 ASN A CA 1
ATOM 1498 C C . ASN A 1 179 ? 7.615 -6.778 -15.551 1.00 96.00 179 ASN A C 1
ATOM 1500 O O . ASN A 1 179 ? 6.463 -6.557 -15.197 1.00 96.00 179 ASN A O 1
ATOM 1504 N N . TYR A 1 180 ? 8.630 -6.773 -14.686 1.00 96.25 180 TYR A N 1
ATOM 1505 C CA . TYR A 1 180 ? 8.403 -6.561 -13.252 1.00 96.2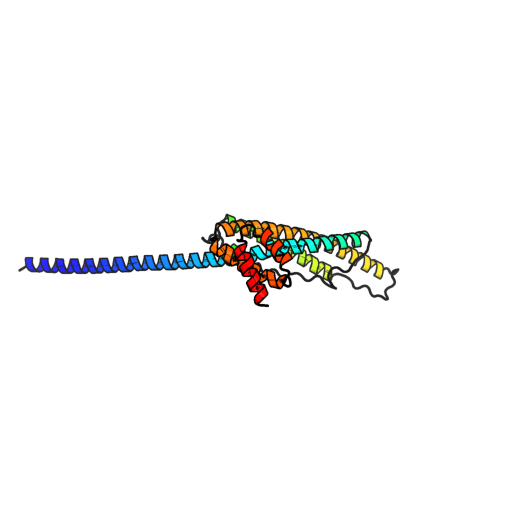5 180 TYR A CA 1
ATOM 1506 C C . TYR A 1 180 ? 7.849 -5.162 -12.943 1.00 96.25 180 TYR A C 1
ATOM 1508 O O . TYR A 1 180 ? 7.067 -4.993 -12.014 1.00 96.25 180 TYR A O 1
ATOM 1516 N N . SER A 1 181 ? 8.168 -4.159 -13.766 1.00 94.56 181 SER A N 1
ATOM 1517 C CA . SER A 1 181 ? 7.561 -2.825 -13.670 1.00 94.56 181 SER A CA 1
ATOM 1518 C C . SER A 1 181 ? 6.066 -2.826 -14.009 1.00 94.56 181 SER A C 1
ATOM 1520 O O . SER A 1 181 ? 5.305 -2.047 -13.432 1.00 94.56 181 SER A O 1
ATOM 1522 N N . ARG A 1 182 ? 5.624 -3.693 -14.932 1.00 96.50 182 ARG A N 1
ATOM 1523 C CA . ARG A 1 182 ? 4.195 -3.918 -15.208 1.00 96.50 182 ARG A CA 1
ATOM 1524 C C . ARG A 1 182 ? 3.510 -4.615 -14.044 1.00 96.50 182 ARG A C 1
ATOM 1526 O O . ARG A 1 182 ? 2.412 -4.201 -13.681 1.00 96.50 182 ARG A O 1
ATOM 1533 N N . ASP A 1 183 ? 4.164 -5.613 -13.456 1.00 97.06 183 ASP A N 1
ATOM 1534 C CA . ASP A 1 183 ? 3.650 -6.305 -12.273 1.00 97.06 183 ASP A CA 1
ATOM 1535 C C . ASP A 1 183 ? 3.494 -5.312 -11.116 1.00 97.06 183 ASP A C 1
ATOM 1537 O O . ASP A 1 183 ? 2.414 -5.199 -10.546 1.00 97.06 183 ASP A O 1
ATOM 1541 N N . ARG A 1 184 ? 4.514 -4.480 -10.864 1.00 95.69 184 ARG A N 1
ATOM 1542 C CA . ARG A 1 184 ? 4.455 -3.368 -9.904 1.00 95.69 184 ARG A CA 1
ATOM 1543 C C . ARG A 1 184 ? 3.279 -2.431 -10.177 1.00 95.69 184 ARG A C 1
ATOM 1545 O O . ARG A 1 184 ? 2.518 -2.127 -9.265 1.00 95.69 184 ARG A O 1
ATOM 1552 N N . TRP A 1 185 ? 3.108 -1.978 -11.420 1.00 96.00 185 TRP A N 1
ATOM 1553 C CA . TRP A 1 185 ? 1.980 -1.120 -11.798 1.00 96.00 185 TRP A CA 1
ATOM 1554 C C . TRP A 1 185 ? 0.623 -1.766 -11.482 1.00 96.00 185 TRP A C 1
ATOM 1556 O O . TRP A 1 185 ? -0.241 -1.122 -10.886 1.00 96.00 185 TRP A O 1
ATOM 1566 N N . SER A 1 186 ? 0.448 -3.035 -11.853 1.00 96.94 186 SER A N 1
ATOM 1567 C CA . SER A 1 186 ? -0.776 -3.789 -11.580 1.00 96.94 186 SER A CA 1
ATOM 1568 C C . SER A 1 186 ? -1.009 -3.962 -10.076 1.00 96.94 186 SER A C 1
ATOM 1570 O O . SER A 1 186 ? -2.117 -3.724 -9.595 1.00 96.94 186 SER A O 1
ATOM 1572 N N . ASN A 1 187 ? 0.036 -4.313 -9.323 1.00 97.25 187 ASN A N 1
ATOM 1573 C CA . ASN A 1 187 ? -0.047 -4.562 -7.886 1.00 97.25 187 ASN A CA 1
ATOM 1574 C C . ASN A 1 187 ? -0.354 -3.279 -7.102 1.00 97.25 187 ASN A C 1
ATOM 1576 O O . ASN A 1 187 ? -1.169 -3.322 -6.190 1.00 97.25 187 ASN A O 1
ATOM 1580 N N . LEU A 1 188 ? 0.185 -2.118 -7.499 1.00 96.81 188 LEU A N 1
ATOM 1581 C CA . LEU A 1 188 ? -0.182 -0.821 -6.905 1.00 96.81 188 LEU A CA 1
ATOM 1582 C C . LEU A 1 188 ? -1.698 -0.563 -6.990 1.00 96.81 188 LEU A C 1
ATOM 1584 O O . LEU A 1 188 ? -2.327 -0.156 -6.011 1.00 96.81 188 LEU A O 1
ATOM 1588 N N . LEU A 1 189 ? -2.305 -0.838 -8.149 1.00 96.62 189 LEU A N 1
ATOM 1589 C CA . LEU A 1 189 ? -3.753 -0.700 -8.339 1.00 96.62 189 LEU A CA 1
ATOM 1590 C C . LEU A 1 189 ? -4.540 -1.758 -7.554 1.00 96.62 189 LEU A C 1
ATOM 1592 O O . LEU A 1 189 ? -5.588 -1.448 -6.982 1.00 96.62 189 LEU A O 1
ATOM 1596 N N . ALA A 1 190 ? -4.046 -2.998 -7.516 1.00 97.44 190 ALA A N 1
ATOM 1597 C CA . ALA A 1 190 ? -4.669 -4.086 -6.770 1.00 97.44 190 ALA A CA 1
ATOM 1598 C C . ALA A 1 190 ? -4.683 -3.799 -5.262 1.00 97.44 190 ALA A C 1
ATOM 1600 O O . ALA A 1 190 ? -5.740 -3.912 -4.639 1.00 97.44 190 ALA A O 1
ATOM 1601 N N . VAL A 1 191 ? -3.554 -3.351 -4.704 1.00 97.69 191 VAL A N 1
ATOM 1602 C CA . VAL A 1 191 ? -3.438 -2.939 -3.303 1.00 97.69 191 VAL A CA 1
ATOM 1603 C C . VAL A 1 191 ? -4.404 -1.797 -3.013 1.00 97.69 191 VAL A C 1
ATOM 1605 O O . VAL A 1 191 ? -5.233 -1.953 -2.128 1.00 97.69 191 VAL A O 1
ATOM 1608 N N . SER A 1 192 ? -4.410 -0.712 -3.798 1.00 95.94 192 SER A N 1
ATOM 1609 C CA . SER A 1 192 ? -5.357 0.401 -3.592 1.00 95.94 192 SER A CA 1
ATOM 1610 C C . SER A 1 192 ? -6.821 -0.069 -3.577 1.00 95.94 192 SER A C 1
ATOM 1612 O O . SER A 1 192 ? -7.603 0.313 -2.701 1.00 95.94 192 SER A O 1
ATOM 1614 N N . LYS A 1 193 ? -7.190 -0.975 -4.491 1.00 96.69 193 LYS A N 1
ATOM 1615 C CA . LYS A 1 193 ? -8.537 -1.554 -4.536 1.00 96.69 193 LYS A CA 1
ATOM 1616 C C . LYS A 1 193 ? -8.856 -2.398 -3.298 1.00 96.69 193 LYS A C 1
ATOM 1618 O O . LYS A 1 193 ? -9.963 -2.302 -2.774 1.00 96.69 193 LYS A O 1
ATOM 1623 N N . LYS A 1 194 ? -7.922 -3.233 -2.831 1.00 97.75 194 LYS A N 1
ATOM 1624 C CA . LYS A 1 194 ? -8.100 -4.033 -1.606 1.00 97.75 194 LYS A CA 1
ATOM 1625 C C . LYS A 1 194 ? -8.129 -3.158 -0.357 1.00 97.75 194 LYS A C 1
ATOM 1627 O O . LYS A 1 194 ? -8.938 -3.410 0.533 1.00 97.75 194 LYS A O 1
ATOM 1632 N N . SER A 1 195 ? -7.339 -2.090 -0.340 1.00 97.06 195 SER A N 1
ATOM 1633 C CA . SER A 1 195 ? -7.365 -1.066 0.694 1.00 97.06 195 SER A CA 1
ATOM 1634 C C . SER A 1 195 ? -8.740 -0.413 0.789 1.00 97.06 195 SER A C 1
ATOM 1636 O O . SER A 1 195 ? -9.263 -0.299 1.889 1.00 97.06 195 SER A O 1
ATOM 1638 N N . GLN A 1 196 ? -9.383 -0.068 -0.333 1.00 95.44 196 GLN A N 1
ATOM 1639 C CA . GLN A 1 196 ? -10.759 0.449 -0.312 1.00 95.44 196 GLN A CA 1
ATOM 1640 C C . GLN A 1 196 ? -11.723 -0.518 0.391 1.00 95.44 196 GLN A C 1
ATOM 1642 O O . GLN A 1 196 ? -12.464 -0.094 1.269 1.00 95.44 196 GLN A O 1
ATOM 1647 N N . THR A 1 197 ? -11.667 -1.819 0.080 1.00 96.50 197 THR A N 1
ATOM 1648 C CA . THR A 1 197 ? -12.512 -2.826 0.749 1.00 96.50 197 THR A CA 1
ATOM 1649 C C . THR A 1 197 ? -12.290 -2.850 2.264 1.00 96.50 197 THR A C 1
ATOM 1651 O O . THR A 1 197 ? -13.251 -2.876 3.028 1.00 96.50 197 THR A O 1
ATOM 1654 N N . VAL A 1 198 ? -11.034 -2.801 2.714 1.00 96.88 198 VAL A N 1
ATOM 1655 C CA . VAL A 1 198 ? -10.702 -2.755 4.146 1.00 96.88 198 VAL A CA 1
ATOM 1656 C C . VAL A 1 198 ? -11.192 -1.449 4.788 1.00 96.88 198 VAL A C 1
ATOM 1658 O O . VAL A 1 198 ? -11.784 -1.487 5.865 1.00 96.88 198 VAL A O 1
ATOM 1661 N N . VAL A 1 199 ? -11.022 -0.302 4.123 1.00 95.38 199 VAL A N 1
ATOM 1662 C CA . VAL A 1 199 ? -11.538 0.996 4.593 1.00 95.38 199 VAL A CA 1
ATOM 1663 C C . VAL A 1 199 ? -13.056 0.964 4.753 1.00 95.38 199 VAL A C 1
ATOM 1665 O O . VAL A 1 199 ? -13.559 1.433 5.774 1.00 95.38 199 VAL A O 1
ATOM 1668 N N . ASP A 1 200 ? -13.785 0.399 3.792 1.00 94.62 200 ASP A N 1
ATOM 1669 C CA . ASP A 1 200 ? -15.248 0.320 3.833 1.00 94.62 200 ASP A CA 1
ATOM 1670 C C . ASP A 1 200 ? -15.722 -0.496 5.041 1.00 94.62 200 ASP A C 1
ATOM 1672 O O . ASP A 1 200 ? -16.614 -0.066 5.776 1.00 94.62 200 ASP A O 1
ATOM 1676 N N . LEU A 1 201 ? -15.063 -1.625 5.309 1.00 95.25 201 LEU A N 1
ATOM 1677 C CA . LEU A 1 201 ? -15.325 -2.450 6.486 1.00 95.25 201 LEU A CA 1
ATOM 1678 C C . LEU A 1 201 ? -15.024 -1.692 7.786 1.00 95.25 201 LEU A C 1
ATOM 1680 O O . LEU A 1 201 ? -15.847 -1.668 8.704 1.00 95.25 201 LEU A O 1
ATOM 1684 N N . ILE A 1 202 ? -13.879 -1.019 7.883 1.00 94.56 202 ILE A N 1
ATOM 1685 C CA . ILE A 1 202 ? -13.538 -0.248 9.087 1.00 94.56 202 ILE A CA 1
ATOM 1686 C C . ILE A 1 202 ? -14.522 0.912 9.291 1.00 94.56 202 ILE A C 1
ATOM 1688 O O . ILE A 1 202 ? -14.934 1.188 10.419 1.00 94.56 202 ILE A O 1
ATOM 1692 N N . ASN A 1 203 ? -14.959 1.562 8.212 1.00 92.94 203 ASN A N 1
ATOM 1693 C CA . ASN A 1 203 ? -15.911 2.666 8.267 1.00 92.94 203 ASN A CA 1
ATOM 1694 C C . ASN A 1 203 ? -17.283 2.255 8.818 1.00 92.94 203 ASN A C 1
ATOM 1696 O O . ASN A 1 203 ? -17.956 3.089 9.417 1.00 92.94 203 ASN A O 1
ATOM 1700 N N . GLN A 1 204 ? -17.689 0.995 8.647 1.00 91.94 204 GLN A N 1
ATOM 1701 C CA . GLN A 1 204 ? -18.913 0.456 9.252 1.00 91.94 204 GLN A CA 1
ATOM 1702 C C . GLN A 1 204 ? -18.782 0.252 10.770 1.00 91.94 204 GLN A C 1
ATOM 1704 O O . GLN A 1 204 ? -19.788 0.212 11.474 1.00 91.94 204 GLN A O 1
ATOM 1709 N N . ARG A 1 205 ? -17.548 0.121 11.276 1.00 90.69 205 ARG A N 1
ATOM 1710 C CA . ARG A 1 205 ? -17.234 -0.186 12.682 1.00 90.69 205 ARG A CA 1
ATOM 1711 C C . ARG A 1 205 ? -16.861 1.064 13.491 1.00 90.69 205 ARG A C 1
ATOM 1713 O O . ARG A 1 205 ? -17.031 1.084 14.706 1.00 90.69 205 ARG A O 1
ATOM 1720 N N . LEU A 1 206 ? -16.376 2.120 12.834 1.00 91.44 206 LEU A N 1
ATOM 1721 C CA . LEU A 1 206 ? -16.034 3.397 13.467 1.00 91.44 206 LEU A CA 1
ATOM 1722 C C . LEU A 1 206 ? -17.212 4.379 13.495 1.00 91.44 206 LEU A C 1
ATOM 1724 O O . LEU A 1 206 ? -17.958 4.526 12.528 1.00 91.44 206 LEU A O 1
ATOM 1728 N N . SER A 1 207 ? -17.318 5.153 14.579 1.00 90.25 207 SER A N 1
ATOM 1729 C CA . SER A 1 207 ? -18.271 6.265 14.643 1.00 90.25 207 SER A CA 1
ATOM 1730 C C . SER A 1 207 ? -17.921 7.361 13.628 1.00 90.25 207 SER A C 1
ATOM 1732 O O . SER A 1 207 ? -16.755 7.582 13.293 1.00 90.25 207 SER A O 1
ATOM 1734 N N . THR A 1 208 ? -18.927 8.100 13.150 1.00 90.19 208 THR A N 1
ATOM 1735 C CA . THR A 1 208 ? -18.728 9.232 12.225 1.00 90.19 208 THR A CA 1
ATOM 1736 C C . THR A 1 208 ? -17.737 10.259 12.766 1.00 90.19 208 THR A C 1
ATOM 1738 O O . THR A 1 208 ? -16.873 10.717 12.028 1.00 90.19 208 THR A O 1
ATOM 1741 N N . GLU A 1 209 ? -17.799 10.577 14.060 1.00 90.31 209 GLU A N 1
ATOM 1742 C CA . GLU A 1 209 ? -16.860 11.508 14.692 1.00 90.31 209 GLU A CA 1
ATOM 1743 C C . GLU A 1 209 ? -15.403 11.050 14.530 1.00 90.31 209 GLU A C 1
ATOM 1745 O O . GLU A 1 209 ? -14.539 11.841 14.144 1.00 90.31 209 GLU A O 1
ATOM 1750 N N . LYS A 1 210 ? -15.137 9.759 14.763 1.00 90.38 210 LYS A N 1
ATOM 1751 C CA . LYS A 1 210 ? -13.794 9.181 14.653 1.00 90.38 210 LYS A CA 1
ATOM 1752 C C . LYS A 1 210 ? -13.323 9.102 13.210 1.00 90.38 210 LYS A C 1
ATOM 1754 O O . LYS A 1 210 ? -12.177 9.455 12.945 1.00 90.38 210 LYS A O 1
ATOM 1759 N N . ARG A 1 211 ? -14.201 8.717 12.279 1.00 91.31 211 ARG A N 1
ATOM 1760 C CA . ARG A 1 211 ? -13.897 8.725 10.838 1.00 91.31 211 ARG A CA 1
ATOM 1761 C C . ARG A 1 211 ? -13.447 10.109 10.380 1.00 91.31 211 ARG A C 1
ATOM 1763 O O . ARG A 1 211 ? -12.338 10.244 9.874 1.00 91.31 211 ARG A O 1
ATOM 1770 N N . LEU A 1 212 ? -14.226 11.140 10.710 1.00 90.75 212 LEU A N 1
ATOM 1771 C CA . LEU A 1 212 ? -13.890 12.522 10.374 1.00 90.75 212 LEU A CA 1
ATOM 1772 C C . LEU A 1 212 ? -12.590 12.990 11.042 1.00 90.75 212 LEU A C 1
ATOM 1774 O O . LEU A 1 212 ? -11.833 13.748 10.445 1.00 90.75 212 LEU A O 1
ATOM 1778 N N . ALA A 1 213 ? -12.321 12.585 12.286 1.00 90.94 213 ALA A N 1
ATOM 1779 C CA . ALA A 1 213 ? -11.069 12.931 12.961 1.00 90.94 213 ALA A CA 1
ATOM 1780 C C . ALA A 1 213 ? -9.846 12.309 12.263 1.00 90.94 213 ALA A C 1
ATOM 1782 O O . ALA A 1 213 ? -8.811 12.961 12.135 1.00 90.94 213 ALA A O 1
ATOM 1783 N N . ILE A 1 214 ? -9.975 11.069 11.784 1.00 92.12 214 ILE A N 1
ATOM 1784 C CA . ILE A 1 214 ? -8.936 10.378 11.013 1.00 92.12 214 ILE A CA 1
ATOM 1785 C C . ILE A 1 214 ? -8.736 11.047 9.653 1.00 92.12 214 ILE A C 1
ATOM 1787 O O . ILE A 1 214 ? -7.604 11.281 9.255 1.00 92.12 214 ILE A O 1
ATOM 1791 N N . GLU A 1 215 ? -9.815 11.409 8.967 1.00 91.06 215 GLU A N 1
ATOM 1792 C CA . GLU A 1 215 ? -9.770 12.079 7.662 1.00 91.06 215 GLU A CA 1
ATOM 1793 C C . GLU A 1 215 ? -9.111 13.465 7.748 1.00 91.06 215 GLU A C 1
ATOM 1795 O O . GLU A 1 215 ? -8.327 13.834 6.875 1.00 91.06 215 GLU A O 1
ATOM 1800 N N . VAL A 1 216 ? -9.315 14.194 8.852 1.00 90.19 216 VAL A N 1
ATOM 1801 C CA . VAL A 1 216 ? -8.549 15.417 9.152 1.00 90.19 216 VAL A CA 1
ATOM 1802 C C . VAL A 1 216 ? -7.062 15.117 9.366 1.00 90.19 216 VAL A C 1
ATOM 1804 O O . VAL A 1 216 ? -6.220 15.857 8.867 1.00 90.19 216 VAL A O 1
ATOM 1807 N N . ASP A 1 217 ? -6.712 14.060 10.105 1.00 90.00 217 ASP A N 1
ATOM 1808 C CA . ASP A 1 217 ? -5.305 13.667 10.298 1.00 90.00 217 ASP A CA 1
ATOM 1809 C C . ASP A 1 217 ? -4.632 13.310 8.964 1.00 90.00 217 ASP A C 1
ATOM 1811 O O . ASP A 1 217 ? -3.494 13.699 8.715 1.00 90.00 217 ASP A O 1
ATOM 1815 N N . ILE A 1 218 ? -5.364 12.637 8.074 1.00 88.25 218 ILE A N 1
ATOM 1816 C CA . ILE A 1 218 ? -4.919 12.326 6.714 1.00 88.25 218 ILE A CA 1
ATOM 1817 C C . ILE A 1 218 ? -4.690 13.620 5.926 1.00 88.25 218 ILE A C 1
ATOM 1819 O O . ILE A 1 218 ? -3.605 13.801 5.379 1.00 88.25 218 ILE A O 1
ATOM 1823 N N . LEU A 1 219 ? -5.642 14.563 5.925 1.00 85.94 219 LEU A N 1
ATOM 1824 C CA . LEU A 1 219 ? -5.483 15.861 5.252 1.00 85.94 219 LEU A CA 1
ATOM 1825 C C . LEU A 1 219 ? -4.200 16.585 5.689 1.00 85.94 219 LEU A C 1
ATOM 1827 O O . LEU A 1 219 ? -3.453 17.090 4.853 1.00 85.94 219 LEU A O 1
ATOM 1831 N N . LYS A 1 220 ? -3.917 16.584 6.995 1.00 86.50 220 LYS A N 1
ATOM 1832 C CA . LYS A 1 220 ? -2.721 17.213 7.579 1.00 86.50 220 LYS A CA 1
ATOM 1833 C C . LYS A 1 220 ? -1.415 16.572 7.118 1.00 86.50 220 LYS A C 1
ATOM 1835 O O . LYS A 1 220 ? -0.408 17.265 7.048 1.00 86.50 220 LYS A O 1
ATOM 1840 N N . ARG A 1 221 ? -1.421 15.273 6.802 1.00 82.69 221 ARG A N 1
ATOM 1841 C CA . ARG A 1 221 ? -0.257 14.566 6.242 1.00 82.69 221 ARG A CA 1
ATOM 1842 C C . ARG A 1 221 ? -0.094 14.814 4.745 1.00 82.69 221 ARG A C 1
ATOM 1844 O O . ARG A 1 221 ? 1.026 14.983 4.281 1.00 82.69 221 ARG A O 1
ATOM 1851 N N . PHE A 1 222 ? -1.199 14.854 4.002 1.00 76.31 222 PHE A N 1
ATOM 1852 C CA . PHE A 1 222 ? -1.177 15.068 2.552 1.00 76.31 222 PHE A CA 1
ATOM 1853 C C . PHE A 1 222 ? -0.806 16.501 2.160 1.00 76.31 222 PHE A C 1
ATOM 1855 O O . PHE A 1 222 ? -0.167 16.687 1.132 1.00 76.31 222 PHE A O 1
ATOM 1862 N N . TYR A 1 223 ? -1.176 17.500 2.967 1.00 78.31 223 TYR A N 1
ATOM 1863 C CA . TYR A 1 223 ? -0.893 18.908 2.678 1.00 78.31 223 TYR A CA 1
ATOM 1864 C C . TYR A 1 223 ? 0.602 19.215 2.438 1.00 78.31 223 TYR A C 1
ATOM 1866 O O . TYR A 1 223 ? 0.930 19.670 1.341 1.00 78.31 223 TYR A O 1
ATOM 1874 N N . PRO A 1 224 ? 1.529 18.913 3.373 1.00 77.62 224 PRO A N 1
ATOM 1875 C CA . PRO A 1 224 ? 2.956 19.152 3.153 1.00 77.62 224 PRO A CA 1
ATOM 1876 C C . PRO A 1 224 ? 3.561 18.220 2.094 1.00 77.62 224 PRO A C 1
ATOM 1878 O O . PRO A 1 224 ? 4.529 18.587 1.442 1.00 77.62 224 PRO A O 1
ATOM 1881 N N . ALA A 1 225 ? 2.997 17.025 1.888 1.00 71.19 225 ALA A N 1
ATOM 1882 C CA . ALA A 1 225 ? 3.479 16.082 0.876 1.00 71.19 225 ALA A CA 1
ATOM 1883 C C . ALA A 1 225 ? 3.193 16.531 -0.571 1.00 71.19 225 ALA A C 1
ATOM 1885 O O . ALA A 1 225 ? 3.734 15.952 -1.511 1.00 71.19 225 ALA A O 1
ATOM 1886 N N . LEU A 1 226 ? 2.323 17.529 -0.750 1.00 72.38 226 LEU A N 1
ATOM 1887 C CA . LEU A 1 226 ? 1.920 18.085 -2.041 1.00 72.38 226 LEU A CA 1
ATOM 1888 C C . LEU A 1 226 ? 2.354 19.551 -2.193 1.00 72.38 226 LEU A C 1
ATOM 1890 O O . LEU A 1 226 ? 1.712 20.297 -2.931 1.00 72.38 226 LEU A O 1
ATOM 1894 N N . ASP A 1 227 ? 3.403 19.965 -1.472 1.00 75.94 227 ASP A N 1
ATOM 1895 C CA . ASP A 1 227 ? 3.966 21.324 -1.490 1.00 75.94 227 ASP A CA 1
ATOM 1896 C C . ASP A 1 227 ? 2.905 22.431 -1.314 1.00 75.94 227 ASP A C 1
ATOM 1898 O O . ASP A 1 227 ? 3.003 23.515 -1.891 1.00 75.94 227 ASP A O 1
ATOM 1902 N N . GLY A 1 228 ? 1.839 22.147 -0.558 1.00 74.00 228 GLY A N 1
ATOM 1903 C CA . GLY A 1 228 ? 0.755 23.099 -0.327 1.00 74.00 228 GLY A CA 1
ATOM 1904 C C . GLY A 1 228 ? -0.119 23.408 -1.554 1.00 74.00 228 GLY A C 1
ATOM 1905 O O . GLY A 1 228 ? -0.849 24.402 -1.526 1.00 74.00 228 GLY A O 1
ATOM 1906 N N . ASP A 1 229 ? -0.117 22.593 -2.624 1.00 81.38 229 ASP A N 1
ATOM 1907 C CA . ASP A 1 229 ? -1.028 22.786 -3.769 1.00 81.38 229 ASP A CA 1
ATOM 1908 C C . ASP A 1 229 ? -2.488 22.525 -3.367 1.00 81.38 229 ASP A C 1
ATOM 1910 O O . ASP A 1 229 ? -3.057 21.437 -3.510 1.00 81.38 229 ASP A O 1
ATOM 1914 N N . THR A 1 230 ? -3.125 23.584 -2.877 1.00 80.44 230 THR A N 1
ATOM 1915 C CA . THR A 1 230 ? -4.506 23.576 -2.394 1.00 80.44 230 THR A CA 1
ATOM 1916 C C . THR A 1 230 ? -5.524 23.154 -3.453 1.00 80.44 230 THR A C 1
ATOM 1918 O O . THR A 1 230 ? -6.569 22.606 -3.095 1.00 80.44 230 THR A O 1
ATOM 1921 N N . THR A 1 231 ? -5.251 23.366 -4.746 1.00 82.62 231 THR A N 1
ATOM 1922 C CA . THR A 1 2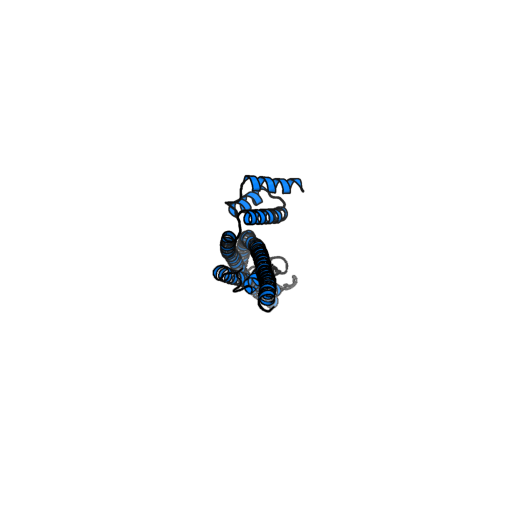31 ? -6.180 22.990 -5.823 1.00 82.62 231 THR A CA 1
ATOM 1923 C C . THR A 1 231 ? -6.137 21.486 -6.048 1.00 82.62 231 THR A C 1
ATOM 1925 O O . THR A 1 231 ? -7.182 20.833 -6.137 1.00 82.62 231 THR A O 1
ATOM 1928 N N . PHE A 1 232 ? -4.930 20.924 -6.081 1.00 78.88 232 PHE A N 1
ATOM 1929 C CA . PHE A 1 232 ? -4.725 19.490 -6.233 1.00 78.88 232 PHE A CA 1
ATOM 1930 C C . PHE A 1 232 ? -5.194 18.708 -5.000 1.00 78.88 232 PHE A C 1
ATOM 1932 O O . PHE A 1 232 ? -5.933 17.730 -5.140 1.00 78.88 232 PHE A O 1
ATOM 1939 N N . ILE A 1 233 ? -4.873 19.195 -3.794 1.00 81.69 233 ILE A N 1
ATOM 1940 C CA . ILE A 1 233 ? -5.338 18.622 -2.521 1.00 81.69 233 ILE A CA 1
ATOM 1941 C C . ILE A 1 233 ? -6.863 18.594 -2.474 1.00 81.69 233 ILE A C 1
ATOM 1943 O O . ILE A 1 233 ? -7.453 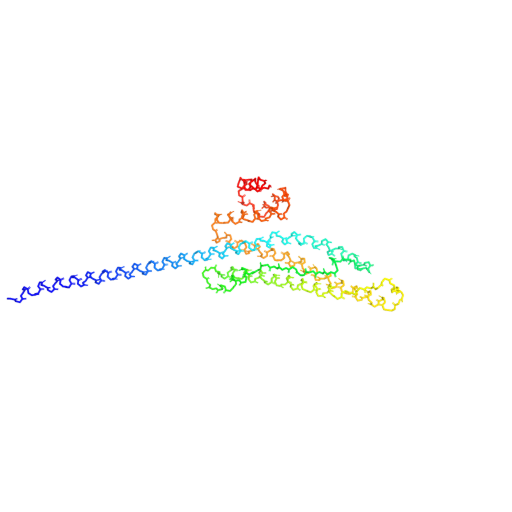17.555 -2.186 1.00 81.69 233 ILE A O 1
ATOM 1947 N N . ARG A 1 234 ? -7.519 19.713 -2.805 1.00 84.38 234 ARG A N 1
ATOM 1948 C CA . ARG A 1 234 ? -8.983 19.805 -2.837 1.00 84.38 234 ARG A CA 1
ATOM 1949 C C . ARG A 1 234 ? -9.595 18.775 -3.773 1.00 84.38 234 ARG A C 1
ATOM 1951 O O . ARG A 1 234 ? -10.584 18.145 -3.408 1.00 84.38 234 ARG A O 1
ATOM 1958 N N . LYS A 1 235 ? -9.023 18.605 -4.964 1.00 84.50 235 LYS A N 1
ATOM 1959 C CA . LYS A 1 235 ? -9.515 17.633 -5.939 1.00 84.50 235 LYS A CA 1
ATOM 1960 C C . LYS A 1 235 ? -9.405 16.204 -5.399 1.00 84.50 235 LYS A C 1
ATOM 1962 O O . LYS A 1 235 ? -10.420 15.524 -5.292 1.00 84.50 235 LYS A O 1
ATOM 1967 N N . ILE A 1 236 ? -8.202 15.780 -5.009 1.00 81.25 236 ILE A N 1
ATOM 1968 C CA . ILE A 1 236 ? -7.952 14.404 -4.552 1.00 81.25 236 ILE A CA 1
ATOM 1969 C C . ILE A 1 236 ? -8.736 14.093 -3.282 1.00 81.25 236 ILE A C 1
ATOM 1971 O O . ILE A 1 236 ? -9.347 13.030 -3.182 1.00 81.25 236 ILE A O 1
ATOM 1975 N N . PHE A 1 237 ? -8.738 15.011 -2.315 1.00 85.25 237 PHE A N 1
ATOM 1976 C CA . PHE A 1 237 ? -9.390 14.781 -1.033 1.00 85.25 237 PHE A CA 1
ATOM 1977 C C . PHE A 1 237 ? -10.904 14.629 -1.199 1.00 85.25 237 PHE A C 1
ATOM 1979 O O . PHE A 1 237 ? -11.474 13.687 -0.659 1.00 85.25 237 PHE A O 1
ATOM 1986 N N . LYS A 1 238 ? -11.552 15.479 -2.007 1.00 84.62 238 LYS A N 1
ATOM 1987 C CA . LYS A 1 238 ? -12.998 15.370 -2.269 1.00 84.62 238 LYS A CA 1
ATOM 1988 C C . LYS A 1 238 ? -13.372 14.130 -3.067 1.00 84.62 238 LYS A C 1
ATOM 1990 O O . LYS A 1 238 ? -14.382 13.505 -2.767 1.00 84.62 238 LYS A O 1
ATOM 1995 N N . GLU A 1 239 ? -12.567 13.765 -4.064 1.00 85.56 239 GLU A N 1
ATOM 1996 C CA . GLU A 1 239 ? -12.767 12.516 -4.811 1.00 85.56 239 GLU A CA 1
ATOM 1997 C C . GLU A 1 239 ? -12.652 11.295 -3.886 1.00 85.56 239 GLU A C 1
ATOM 1999 O O . GLU A 1 239 ? -13.364 10.308 -4.058 1.00 85.56 239 GLU A O 1
ATOM 2004 N N . SER A 1 240 ? -11.785 11.377 -2.876 1.00 84.69 240 SER A N 1
ATOM 2005 C CA . SER A 1 240 ? -11.486 10.258 -1.987 1.00 84.69 240 SER A CA 1
ATOM 2006 C C . SER A 1 240 ? -12.366 10.181 -0.739 1.00 84.69 240 SER A C 1
ATOM 2008 O O . SER A 1 240 ? -12.486 9.094 -0.169 1.00 84.69 240 SER A O 1
ATOM 2010 N N . PHE A 1 241 ? -12.952 11.304 -0.319 1.00 88.31 241 PHE A N 1
ATOM 2011 C CA . PHE A 1 241 ? -13.804 11.454 0.863 1.00 88.31 241 PHE A CA 1
ATOM 2012 C C . PHE A 1 241 ? -15.052 12.293 0.527 1.00 88.31 241 PHE A C 1
ATOM 2014 O O . PHE A 1 241 ? -15.193 13.417 1.014 1.00 88.31 241 PHE A O 1
ATOM 2021 N N . PRO A 1 242 ? -15.973 11.775 -0.307 1.00 84.00 242 PRO A N 1
ATOM 2022 C CA . PRO A 1 242 ? -17.120 12.547 -0.796 1.00 84.00 242 PRO A CA 1
ATOM 2023 C C . PRO A 1 242 ? -18.101 12.954 0.313 1.00 84.00 242 PRO A C 1
ATOM 2025 O O . PRO A 1 242 ? -18.780 13.969 0.187 1.00 84.00 242 PRO A O 1
ATOM 2028 N N . ASP A 1 243 ? -18.146 12.190 1.408 1.00 85.50 243 ASP A N 1
ATOM 2029 C CA . ASP A 1 243 ? -19.023 12.450 2.555 1.00 85.50 243 ASP A CA 1
ATOM 2030 C C . ASP A 1 243 ? -18.401 13.409 3.589 1.00 85.50 243 ASP A C 1
ATOM 2032 O O . ASP A 1 243 ? -19.027 13.718 4.608 1.00 85.50 243 ASP A O 1
ATOM 2036 N N . PHE A 1 244 ? -17.162 13.871 3.374 1.00 87.69 244 PHE A N 1
ATOM 2037 C CA . PHE A 1 244 ? -16.506 14.782 4.306 1.00 87.69 244 PHE A CA 1
ATOM 2038 C C . PHE A 1 244 ? -17.140 16.184 4.222 1.00 87.69 244 PHE A C 1
ATOM 2040 O O . PHE A 1 244 ? -17.219 16.747 3.128 1.00 87.69 244 PHE A O 1
ATOM 2047 N N . PRO A 1 245 ? -17.568 16.792 5.348 1.00 90.31 245 PRO A N 1
ATOM 2048 C CA . PRO A 1 245 ? -18.229 18.094 5.324 1.00 90.31 245 PRO A CA 1
ATOM 2049 C C . PRO A 1 245 ? -17.342 19.195 4.727 1.00 90.31 245 PRO A C 1
ATOM 2051 O O . PRO A 1 245 ? -16.223 19.431 5.190 1.00 90.31 245 PRO A O 1
ATOM 2054 N N . GLU A 1 246 ? -17.860 19.887 3.709 1.00 87.94 246 GLU A N 1
ATOM 2055 C CA . GLU A 1 246 ? -17.144 20.937 2.971 1.00 87.94 246 GLU A CA 1
ATOM 2056 C C . GLU A 1 246 ? -16.677 22.078 3.885 1.00 87.94 246 GLU A C 1
ATOM 2058 O O . GLU A 1 246 ? -15.543 22.538 3.798 1.00 87.94 246 GLU A O 1
ATOM 2063 N N . ASP A 1 247 ? -17.543 22.519 4.794 1.00 89.81 247 ASP A N 1
ATOM 2064 C CA . ASP A 1 247 ? -17.262 23.571 5.770 1.00 89.81 247 ASP A CA 1
ATOM 2065 C C . ASP A 1 247 ? -16.085 23.199 6.682 1.00 89.81 247 ASP A C 1
ATOM 2067 O O . ASP A 1 247 ? -15.190 24.013 6.931 1.00 89.81 247 ASP A O 1
ATOM 2071 N N . LYS A 1 248 ? -16.048 21.940 7.126 1.00 88.94 248 LYS A N 1
ATOM 2072 C CA . LYS A 1 248 ? -14.955 21.397 7.931 1.00 88.94 248 LYS A CA 1
ATOM 2073 C C . LYS A 1 248 ? -13.665 21.271 7.121 1.00 88.94 248 LYS A C 1
ATOM 2075 O O . LYS A 1 248 ? -12.592 21.535 7.665 1.00 88.94 248 LYS A O 1
ATOM 2080 N N . PHE A 1 249 ? -13.759 20.898 5.843 1.00 89.25 249 PHE A N 1
ATOM 2081 C CA . PHE A 1 249 ? -12.605 20.792 4.947 1.00 89.25 249 PHE A CA 1
ATOM 2082 C C . PHE A 1 249 ? -11.952 22.160 4.750 1.00 89.25 249 PHE A C 1
ATOM 2084 O O . PHE A 1 249 ? -10.757 22.311 5.002 1.00 89.25 249 PHE A O 1
ATOM 2091 N N . GLU A 1 250 ? -12.745 23.177 4.405 1.00 88.50 250 GLU A N 1
ATOM 2092 C CA . GLU A 1 250 ? -12.257 24.549 4.246 1.00 88.50 250 GLU A CA 1
ATOM 2093 C C . GLU A 1 250 ? -11.620 25.093 5.521 1.00 88.50 250 GLU A C 1
ATOM 2095 O O . GLU A 1 250 ? -10.587 25.763 5.474 1.00 88.50 250 GLU A O 1
ATOM 2100 N N . PHE A 1 251 ? -12.232 24.815 6.670 1.00 90.56 251 PHE A N 1
ATOM 2101 C CA . PHE A 1 251 ? -11.729 25.272 7.954 1.00 90.56 251 PHE A CA 1
ATOM 2102 C C . PHE A 1 251 ? -10.364 24.663 8.297 1.00 90.56 251 PHE A C 1
ATOM 2104 O O . PHE A 1 251 ? -9.446 25.395 8.673 1.00 90.56 251 PHE A O 1
ATOM 2111 N N . GLU A 1 252 ? -10.202 23.346 8.152 1.00 90.19 252 GLU A N 1
ATOM 2112 C CA . GLU A 1 252 ? -8.925 22.682 8.439 1.00 90.19 252 GLU A CA 1
ATOM 2113 C C . GLU A 1 252 ? -7.851 23.024 7.397 1.00 90.19 252 GLU A C 1
ATOM 2115 O O . GLU A 1 252 ? -6.703 23.252 7.776 1.00 90.19 252 GLU A O 1
ATOM 2120 N N . LEU A 1 253 ? -8.210 23.164 6.115 1.00 86.06 253 LEU A N 1
ATOM 2121 C CA . LEU A 1 253 ? -7.275 23.599 5.075 1.00 86.06 253 LEU A CA 1
ATOM 2122 C C . LEU A 1 253 ? -6.746 25.017 5.345 1.00 86.06 253 LEU A C 1
ATOM 2124 O O . LEU A 1 253 ? -5.544 25.252 5.270 1.00 86.06 253 LEU A O 1
ATOM 2128 N N . ARG A 1 254 ? -7.613 25.959 5.742 1.00 87.50 254 ARG A N 1
ATOM 2129 C CA . ARG A 1 254 ? -7.190 27.320 6.121 1.00 87.50 254 ARG A CA 1
ATOM 2130 C C . ARG A 1 254 ? -6.236 27.330 7.309 1.00 87.50 254 ARG A C 1
ATOM 2132 O O . ARG A 1 254 ? -5.294 28.113 7.312 1.00 87.50 254 ARG A O 1
ATOM 2139 N N . LYS A 1 255 ? -6.460 26.474 8.312 1.00 88.25 255 LYS A N 1
ATOM 2140 C CA . LYS A 1 255 ? -5.530 26.354 9.445 1.00 88.25 255 LYS A CA 1
ATOM 2141 C C . LYS A 1 255 ? -4.145 25.900 9.008 1.00 88.25 255 LYS A C 1
ATOM 2143 O O . LYS A 1 255 ? -3.177 26.303 9.637 1.00 88.25 255 LYS A O 1
ATOM 2148 N N . LEU A 1 256 ? -4.052 25.043 7.995 1.00 85.19 256 LEU A N 1
ATOM 2149 C CA . LEU A 1 256 ? -2.764 24.573 7.492 1.00 85.19 256 LEU A CA 1
ATOM 2150 C C . LEU A 1 256 ? -2.018 25.689 6.763 1.00 85.19 256 LEU A C 1
ATOM 2152 O O . LEU A 1 256 ? -0.861 25.923 7.078 1.00 85.19 256 LEU A O 1
ATOM 2156 N N . ILE A 1 257 ? -2.720 26.456 5.925 1.00 82.75 257 ILE A N 1
ATOM 2157 C CA . ILE A 1 257 ? -2.153 27.603 5.197 1.00 82.75 257 ILE A CA 1
ATOM 2158 C C . ILE A 1 257 ? -1.652 28.705 6.147 1.00 82.75 257 ILE A C 1
ATOM 2160 O O . ILE A 1 257 ? -0.634 29.328 5.890 1.00 82.75 257 ILE A O 1
ATOM 2164 N N . ILE A 1 258 ? -2.378 28.987 7.236 1.00 79.88 258 ILE A N 1
ATOM 2165 C CA . ILE A 1 258 ? -2.028 30.073 8.176 1.00 79.88 258 ILE A CA 1
ATOM 2166 C C . ILE A 1 258 ? -0.826 29.711 9.070 1.00 79.88 258 ILE A C 1
ATOM 2168 O O . ILE A 1 258 ? -0.207 30.604 9.642 1.00 79.88 258 ILE A O 1
ATOM 2172 N N . ASN A 1 259 ? -0.525 28.420 9.229 1.00 66.88 259 ASN A N 1
ATOM 2173 C CA . ASN A 1 259 ? 0.543 27.933 10.106 1.00 66.88 259 ASN A CA 1
ATOM 2174 C C . ASN A 1 259 ? 1.865 27.625 9.364 1.00 66.88 259 ASN A C 1
ATOM 2176 O O . ASN A 1 259 ? 2.779 27.100 10.001 1.00 66.88 259 ASN A O 1
ATOM 2180 N N . GLU A 1 260 ? 1.960 27.932 8.065 1.00 56.38 260 GLU A N 1
ATOM 2181 C CA . GLU A 1 260 ? 3.215 28.009 7.287 1.00 56.38 260 GLU A CA 1
ATOM 2182 C C . GLU A 1 260 ? 3.831 29.413 7.353 1.00 56.38 260 GLU A C 1
ATOM 2184 O O . GLU A 1 260 ? 5.077 29.495 7.451 1.00 56.38 260 GLU A O 1
#